Protein AF-A0A443RT97-F1 (afdb_monomer_lite)

Foldseek 3Di:
DPPVVDPPDDDPCPVVVVVVVCVVVVHDPDDDDDDDFDDPVVLVVVLLVPDVVLRDLVVLQDQDDDDDPVCCVVPPPDLQLDKDFDDDQDSVNPPDPPKAWGKWFAQWFQFIWGDNSHPPDDIDTDGFQWTAAHFWIFTWMWDWDWDAAAQPIDTAIAIETAFTQTHNNDGCSPPDRVVRLVVVVVRLVVGDDPPDPRGHRYYYTDMDRSVVCVVQQVQWDWGAHRDDPDRIDTDGHDDDD

Radius of gyration: 24.17 Å; chains: 1; bounding box: 83×38×57 Å

Secondary structure (DSSP, 8-state):
--GGG-TT---TTHHHHHHHHHHHTT---S--PPPPPPPHHHHHHHHHHT-GGG--HHHHTPPP----HHHHHHH-S-GGG-EE----S-TTSSSSTT-EEEEEEEEEET-EEEE-S-TTPPPEEE--S--EEEEEEEEEEEEEEEES-GGG-EEEEEEEEEEEEEETTEE-TTS-HHHHHHHHHHHHHHH--TTSSSPPEEEEPP-EESTTTHHHHHTEEEEE-SSSS-SEEEEE-----

Sequence (241 aa):
KAFAENPSLKEARQGELKKECLAYWQVPNKSRVIPQRPDCSTKFGELVSRKPAVSDKRFFATKPQELTQQKLRECIEFPYGFKLVVLSASADGKSTPNCYRGFFLGLGGYNIHYWSGVVGEKWRKIEMKVQLPPETLVFGEKVQEVRGEGKAQRHTEAFHIIDALFLGGIDVRLKKFDDRISMTNKLVKAVTKTSITDRTTVRVKKVYDLVEIHELFDDFEMKEMKSGIIRERLCHRVEDI

InterPro domains:
  IPR050851 mRNA Cap 2'-O-Ribose Methyltransferase [PTHR16121] (1-213)

Structure (mmCIF, N/CA/C/O backbone):
data_AF-A0A443RT97-F1
#
_entry.id   AF-A0A443RT97-F1
#
loop_
_atom_site.group_PDB
_atom_site.id
_atom_site.type_symbol
_atom_site.label_atom_id
_atom_site.label_alt_id
_atom_site.label_comp_id
_atom_site.label_asym_id
_atom_site.label_entity_id
_atom_site.label_seq_id
_atom_site.pdbx_PDB_ins_code
_atom_site.Cartn_x
_atom_site.Cartn_y
_atom_site.Cartn_z
_atom_site.occupancy
_atom_site.B_iso_or_equiv
_atom_site.auth_seq_id
_atom_site.auth_comp_id
_atom_site.auth_asym_id
_atom_site.auth_atom_id
_atom_site.pdbx_PDB_model_num
ATOM 1 N N . LYS A 1 1 ? -55.567 13.354 14.964 1.00 56.78 1 LYS A N 1
ATOM 2 C CA . LYS A 1 1 ? -54.151 13.442 14.537 1.00 56.78 1 LYS A CA 1
ATOM 3 C C . LYS A 1 1 ? -53.390 12.325 15.214 1.00 56.78 1 LYS A C 1
ATOM 5 O O . LYS A 1 1 ? -53.579 12.144 16.414 1.00 56.78 1 LYS A O 1
ATOM 10 N N . ALA A 1 2 ? -52.618 11.553 14.458 1.00 71.00 2 ALA A N 1
ATOM 11 C CA . ALA A 1 2 ? -51.784 10.506 15.040 1.00 71.00 2 ALA A CA 1
ATOM 12 C C . ALA A 1 2 ? -50.715 11.143 15.946 1.00 71.00 2 ALA A C 1
ATOM 14 O O . ALA A 1 2 ? -50.320 12.288 15.724 1.00 71.00 2 ALA A O 1
ATOM 15 N N . PHE A 1 3 ? -50.233 10.415 16.958 1.00 66.31 3 PHE A N 1
ATOM 16 C CA . PHE A 1 3 ? -49.199 10.902 17.886 1.00 66.31 3 PHE A CA 1
ATOM 17 C C . PHE A 1 3 ? -47.951 11.436 17.148 1.00 66.31 3 PHE A C 1
ATOM 19 O O . PHE A 1 3 ? -47.350 12.415 17.574 1.00 66.31 3 PHE A O 1
ATOM 26 N N . ALA A 1 4 ? -47.626 10.854 15.987 1.00 71.69 4 ALA A N 1
ATOM 27 C CA . ALA A 1 4 ? -46.510 11.250 15.124 1.00 71.69 4 ALA A CA 1
ATOM 28 C C . ALA A 1 4 ? -46.649 12.641 14.462 1.00 71.69 4 ALA A C 1
ATOM 30 O O . ALA A 1 4 ? -45.662 13.181 13.975 1.00 71.69 4 ALA A O 1
ATOM 31 N N . GLU A 1 5 ? -47.846 13.232 14.434 1.00 78.38 5 GLU A N 1
ATOM 32 C CA . GLU A 1 5 ? -48.127 14.489 13.718 1.00 78.38 5 GLU A CA 1
ATOM 33 C C . GLU A 1 5 ? -48.174 15.717 14.638 1.00 78.38 5 GLU A C 1
ATOM 35 O O . GLU A 1 5 ? -48.382 16.838 14.168 1.00 78.38 5 GLU A O 1
ATOM 40 N N . ASN A 1 6 ? -48.035 15.526 15.955 1.00 81.12 6 ASN A N 1
ATOM 41 C CA . ASN A 1 6 ? -48.105 16.614 16.923 1.00 81.12 6 ASN A CA 1
ATOM 42 C C . ASN A 1 6 ? -46.776 16.770 17.687 1.00 81.12 6 ASN A C 1
ATOM 44 O O . ASN A 1 6 ? -46.542 16.046 18.655 1.00 81.12 6 ASN A O 1
ATOM 48 N N . PRO A 1 7 ? -45.939 17.762 17.329 1.00 76.25 7 PRO A N 1
ATOM 49 C CA . PRO A 1 7 ? -44.635 17.983 17.958 1.00 76.25 7 PRO A CA 1
ATOM 50 C C . PRO A 1 7 ? -44.707 18.458 19.421 1.00 76.25 7 PRO A C 1
ATOM 52 O O . PRO A 1 7 ? -43.678 18.526 20.088 1.00 76.25 7 PRO A O 1
ATOM 55 N N . SER A 1 8 ? -45.899 18.788 19.936 1.00 80.81 8 SER A N 1
ATOM 56 C CA . SER A 1 8 ? -46.101 19.168 21.344 1.00 80.81 8 SER A CA 1
ATOM 57 C C . SER A 1 8 ? -46.351 17.981 22.283 1.00 80.81 8 SER A C 1
ATOM 59 O O . SER A 1 8 ? -46.257 18.138 23.501 1.00 80.81 8 SER A O 1
ATOM 61 N N . LEU A 1 9 ? -46.638 16.788 21.746 1.00 77.12 9 LEU A N 1
ATOM 62 C CA . LEU A 1 9 ? -46.832 15.580 22.547 1.00 77.12 9 LEU A CA 1
ATOM 63 C C . LEU A 1 9 ? -45.479 15.010 22.989 1.00 77.12 9 LEU A C 1
ATOM 65 O O . LEU A 1 9 ? -44.614 14.708 22.169 1.00 77.12 9 LEU A O 1
ATOM 69 N N . LYS A 1 10 ? -45.309 14.829 24.301 1.00 75.44 10 LYS A N 1
ATOM 70 C CA . LYS A 1 10 ? -44.152 14.153 24.901 1.00 75.44 10 LYS A CA 1
ATOM 71 C C . LYS A 1 10 ? -44.600 12.810 25.473 1.00 75.44 10 LYS A C 1
ATOM 73 O O . LYS A 1 10 ? -45.471 12.775 26.334 1.00 75.44 10 LYS A O 1
ATOM 78 N N . GLU A 1 11 ? -44.009 11.714 25.003 1.00 82.38 11 GLU A N 1
ATOM 79 C CA . GLU A 1 11 ? -44.239 10.373 25.560 1.00 82.38 11 GLU A CA 1
ATOM 80 C C . GLU A 1 11 ? -43.410 10.208 26.840 1.00 82.38 11 GLU A C 1
ATOM 82 O O . GLU A 1 11 ? -42.178 10.212 26.798 1.00 82.38 11 GLU A O 1
ATOM 87 N N . ALA A 1 12 ? -44.080 10.056 27.983 1.00 85.19 12 ALA A N 1
ATOM 88 C CA . ALA A 1 12 ? -43.426 9.947 29.286 1.00 85.19 12 ALA A CA 1
ATOM 89 C C . ALA A 1 12 ? -42.627 8.639 29.442 1.00 85.19 12 ALA A C 1
ATOM 91 O O . ALA A 1 12 ? -41.614 8.615 30.141 1.00 85.19 12 ALA A O 1
ATOM 92 N N . ARG A 1 13 ? -43.027 7.566 28.746 1.00 88.31 13 ARG A N 1
ATOM 93 C CA . ARG A 1 13 ? -42.401 6.233 28.833 1.00 88.31 13 ARG A CA 1
ATOM 94 C C . ARG A 1 13 ? -41.249 6.020 27.858 1.00 88.31 13 ARG A C 1
ATOM 96 O O . ARG A 1 13 ? -40.722 4.915 27.754 1.00 88.31 13 ARG A O 1
ATOM 103 N N . GLN A 1 14 ? -40.811 7.055 27.141 1.00 84.00 14 GLN A N 1
ATOM 104 C CA . GLN A 1 14 ? -39.751 6.933 26.134 1.00 84.00 14 GLN A CA 1
ATOM 105 C C . GLN A 1 14 ? -38.462 6.309 26.710 1.00 84.00 14 GLN A C 1
ATOM 107 O O . GLN A 1 14 ? -37.788 5.526 26.038 1.00 84.00 14 GLN A O 1
ATOM 112 N N . GLY A 1 15 ? -38.131 6.622 27.967 1.00 85.81 15 GLY A N 1
ATOM 113 C CA . GLY A 1 15 ? -36.979 6.047 28.665 1.00 85.81 15 GLY A CA 1
ATOM 114 C C . GLY A 1 15 ? -37.136 4.563 29.016 1.00 85.81 15 GLY A C 1
ATOM 115 O O . GLY A 1 15 ? -36.160 3.817 28.927 1.00 85.81 15 GLY A O 1
ATOM 116 N N . GLU A 1 16 ? -38.342 4.132 29.384 1.00 90.62 16 GLU A N 1
ATOM 117 C CA . GLU A 1 16 ? -38.669 2.733 29.695 1.00 90.62 16 GLU A CA 1
ATOM 118 C C . GLU A 1 16 ? -38.688 1.887 28.427 1.00 90.62 16 GLU A C 1
ATOM 120 O O . GLU A 1 16 ? -37.947 0.912 28.345 1.00 90.62 16 GLU A O 1
ATOM 125 N N . LEU A 1 17 ? -39.393 2.345 27.388 1.00 90.81 17 LEU A N 1
ATOM 126 C CA . LEU A 1 17 ? -39.415 1.694 26.075 1.00 90.81 17 LEU A CA 1
ATOM 127 C C . LEU A 1 17 ? -38.003 1.531 25.507 1.00 90.81 17 LEU A C 1
ATOM 129 O O . LEU A 1 17 ? -37.654 0.481 24.976 1.00 90.81 17 LEU A O 1
ATOM 133 N N . LYS A 1 18 ? -37.140 2.545 25.666 1.00 89.88 18 LYS A N 1
ATOM 134 C CA . LYS A 1 18 ? -35.726 2.431 25.287 1.00 89.88 18 LYS A CA 1
ATOM 135 C C . LYS A 1 18 ? -35.026 1.300 26.049 1.00 89.88 18 LYS A C 1
ATOM 137 O O . LYS A 1 18 ? -34.270 0.553 25.434 1.00 89.88 18 LYS A O 1
ATOM 142 N N . LYS A 1 19 ? -35.225 1.186 27.366 1.00 91.81 19 LYS A N 1
ATOM 143 C CA . LYS A 1 19 ? -34.605 0.129 28.184 1.00 91.81 19 LYS A CA 1
ATOM 144 C C . LYS A 1 19 ? -35.116 -1.257 27.791 1.00 91.81 19 LYS A C 1
ATOM 146 O O . LYS A 1 19 ? -34.292 -2.145 27.598 1.00 91.81 19 LYS A O 1
ATOM 151 N N . GLU A 1 20 ? -36.427 -1.419 27.637 1.00 93.62 20 GLU A N 1
ATOM 152 C CA . GLU A 1 20 ? -37.064 -2.686 27.261 1.00 93.62 20 GLU A CA 1
ATOM 153 C C . GLU A 1 20 ? -36.624 -3.150 25.873 1.00 93.62 20 GLU A C 1
ATOM 155 O O . GLU A 1 20 ? -36.174 -4.283 25.719 1.00 93.62 20 GLU A O 1
ATOM 160 N N . CYS A 1 21 ? -36.640 -2.255 24.881 1.00 93.69 21 CYS A N 1
ATOM 161 C CA . CYS A 1 21 ? -36.141 -2.560 23.543 1.00 93.69 21 CYS A CA 1
ATOM 162 C C . CYS A 1 21 ? -34.664 -2.974 23.580 1.00 93.69 21 CYS A C 1
ATOM 164 O O . CYS A 1 21 ? -34.296 -3.998 23.013 1.00 93.69 21 CYS A O 1
ATOM 166 N N . LEU A 1 22 ? -33.800 -2.211 24.258 1.00 92.94 22 LEU A N 1
ATOM 167 C CA . LEU A 1 22 ? -32.373 -2.540 24.339 1.00 92.94 22 LEU A CA 1
ATOM 168 C C . LEU A 1 22 ? -32.125 -3.883 25.041 1.00 92.94 22 LEU A C 1
ATOM 170 O O . LEU A 1 22 ? -31.265 -4.639 24.596 1.00 92.94 22 LEU A O 1
ATOM 174 N N . ALA A 1 23 ? -32.894 -4.201 26.085 1.00 94.81 23 ALA A N 1
ATOM 175 C CA . ALA A 1 23 ? -32.829 -5.493 26.763 1.00 94.81 23 ALA A CA 1
ATOM 176 C C . ALA A 1 23 ? -33.287 -6.643 25.852 1.00 94.81 23 ALA A C 1
ATOM 178 O O . ALA A 1 23 ? -32.587 -7.648 25.752 1.00 94.81 23 ALA A O 1
ATOM 179 N N . TYR A 1 24 ? -34.402 -6.467 25.136 1.00 95.75 24 TYR A N 1
ATOM 180 C CA . TYR A 1 24 ? -34.929 -7.446 24.183 1.00 95.75 24 TYR A CA 1
ATOM 181 C C . TYR A 1 24 ? -33.918 -7.775 23.075 1.00 95.75 24 TYR A C 1
ATOM 183 O O . TYR A 1 24 ? -33.666 -8.941 22.783 1.00 95.75 24 TYR A O 1
ATOM 191 N N . TRP A 1 25 ? -33.274 -6.751 22.505 1.00 94.19 25 TRP A N 1
ATOM 192 C CA . TRP A 1 25 ? -32.241 -6.906 21.472 1.00 94.19 25 TRP A CA 1
ATOM 193 C C . TRP A 1 25 ? -30.849 -7.250 22.027 1.00 94.19 25 TRP A C 1
ATOM 195 O O . TRP A 1 25 ? -29.901 -7.357 21.250 1.00 94.19 25 TRP A O 1
ATOM 205 N N . GLN A 1 26 ? -30.699 -7.394 23.349 1.00 93.19 26 GLN A N 1
ATOM 206 C CA . GLN A 1 26 ? -29.420 -7.645 24.031 1.00 93.19 26 GLN A CA 1
ATOM 207 C C . GLN A 1 26 ? -28.332 -6.601 23.709 1.00 93.19 26 GLN A C 1
ATOM 209 O O . GLN A 1 26 ? -27.134 -6.891 23.694 1.00 93.19 26 GLN A O 1
ATOM 214 N N . VAL A 1 27 ? -28.737 -5.354 23.463 1.00 90.12 27 VAL A N 1
ATOM 215 C CA . VAL A 1 27 ? -27.830 -4.240 23.177 1.00 90.12 27 VAL A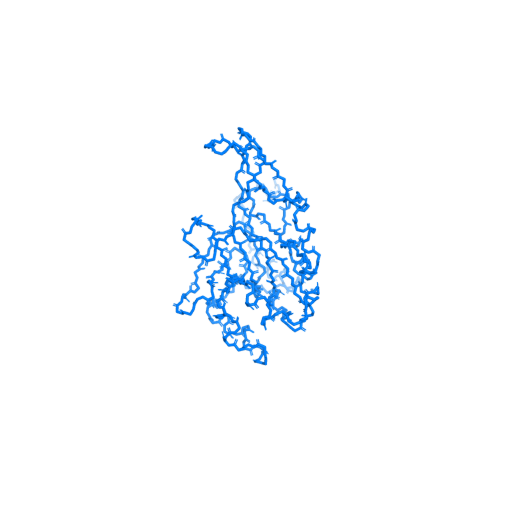 CA 1
ATOM 216 C C . VAL A 1 27 ? -27.543 -3.482 24.477 1.00 90.12 27 VAL A C 1
ATOM 218 O O . VAL A 1 27 ? -28.474 -2.996 25.121 1.00 90.12 27 VAL A O 1
ATOM 221 N N . PRO A 1 28 ? -26.271 -3.302 24.879 1.00 89.44 28 PRO A N 1
ATOM 222 C CA . PRO A 1 28 ? -25.942 -2.533 26.072 1.00 89.44 28 PRO A CA 1
ATOM 223 C C . PRO A 1 28 ? -26.483 -1.100 25.990 1.00 89.44 28 PRO A C 1
ATOM 225 O O . PRO A 1 28 ? -26.176 -0.363 25.052 1.00 89.44 28 PRO A O 1
ATOM 228 N N . ASN A 1 29 ? -27.223 -0.665 27.013 1.00 87.19 29 ASN A N 1
ATOM 229 C CA . ASN A 1 29 ? -27.684 0.722 27.146 1.00 87.19 29 ASN A CA 1
ATOM 230 C C . ASN A 1 29 ? -26.558 1.634 27.654 1.00 87.19 29 ASN A C 1
ATOM 232 O O . ASN A 1 29 ? -26.637 2.234 28.725 1.00 87.19 29 ASN A O 1
ATOM 236 N N . LYS A 1 30 ? -25.469 1.682 26.891 1.00 84.56 30 LYS A N 1
ATOM 237 C CA . LYS A 1 30 ? -24.321 2.553 27.117 1.00 84.56 30 LYS A CA 1
ATOM 238 C C . LYS A 1 30 ? -24.121 3.401 25.870 1.00 84.56 30 LYS A C 1
ATOM 240 O O . LYS A 1 30 ? -24.339 2.940 24.750 1.00 84.56 30 LYS A O 1
ATOM 245 N N . SER A 1 31 ? -23.696 4.644 26.059 1.00 79.88 31 SER A N 1
ATOM 246 C CA . SER A 1 31 ? -23.265 5.480 24.941 1.00 79.88 31 SER A CA 1
ATOM 247 C C . SER A 1 31 ? -22.132 4.780 24.192 1.00 79.88 31 SER A C 1
ATOM 249 O O . SER A 1 31 ? -21.253 4.178 24.811 1.00 79.88 31 SER A O 1
ATOM 251 N N . ARG A 1 32 ? -22.144 4.850 22.857 1.00 77.94 32 ARG A N 1
ATOM 252 C CA . ARG A 1 32 ? -21.032 4.339 22.050 1.00 77.94 32 ARG A CA 1
ATOM 253 C C . ARG A 1 32 ? -19.777 5.129 22.416 1.00 77.94 32 ARG A C 1
ATOM 255 O O . ARG A 1 32 ? -19.724 6.334 22.191 1.00 77.94 32 ARG A O 1
ATOM 262 N N . VAL A 1 33 ? -18.784 4.456 22.984 1.00 77.56 33 VAL A N 1
ATOM 263 C CA . VAL A 1 33 ? -17.476 5.049 23.271 1.00 77.56 33 VAL A CA 1
ATOM 264 C C . VAL A 1 33 ? -16.603 4.859 22.036 1.00 77.56 33 VAL A C 1
ATOM 266 O O . VAL A 1 33 ? -16.523 3.753 21.501 1.00 77.56 33 VAL A O 1
ATOM 269 N N . ILE A 1 34 ? -15.967 5.932 21.557 1.00 69.88 34 ILE A N 1
ATOM 270 C CA . ILE A 1 34 ? -14.971 5.821 20.487 1.00 69.88 34 ILE A CA 1
ATOM 271 C C . ILE A 1 34 ? -13.812 4.980 21.038 1.00 69.88 34 ILE A C 1
ATOM 273 O O . ILE A 1 34 ? -13.261 5.347 22.078 1.00 69.88 34 ILE A O 1
ATOM 277 N N . PRO A 1 35 ? -13.425 3.869 20.385 1.00 69.75 35 PRO A N 1
ATOM 278 C CA . PRO A 1 35 ? -12.296 3.074 20.843 1.00 69.75 35 PRO A CA 1
ATOM 279 C C . PRO A 1 35 ? -11.039 3.941 20.919 1.00 69.75 35 PRO A C 1
ATOM 281 O O . PRO A 1 35 ? -10.695 4.608 19.938 1.00 69.75 35 PRO A O 1
ATOM 284 N N . GLN A 1 36 ? -10.357 3.918 22.066 1.00 72.88 36 GLN A N 1
ATOM 285 C CA . GLN A 1 36 ? -9.036 4.524 22.194 1.00 72.88 36 GLN A CA 1
ATOM 286 C C . GLN A 1 36 ? -8.095 3.802 21.233 1.00 72.88 36 GLN A C 1
ATOM 288 O O . GLN A 1 36 ? -7.964 2.577 21.277 1.00 72.88 36 GLN A O 1
ATOM 293 N N . ARG A 1 37 ? -7.497 4.553 20.309 1.00 75.88 37 ARG A N 1
ATOM 294 C CA . ARG A 1 37 ? -6.572 3.995 19.322 1.00 75.88 37 ARG A CA 1
ATOM 295 C C . ARG A 1 37 ? -5.152 4.208 19.835 1.00 75.88 37 ARG A C 1
ATOM 297 O O . ARG A 1 37 ? -4.834 5.346 20.178 1.00 75.88 37 ARG A O 1
ATOM 304 N N . PRO A 1 38 ? -4.310 3.163 19.876 1.00 82.25 38 PRO A N 1
ATOM 305 C CA . PRO A 1 38 ? -2.904 3.338 20.211 1.00 82.25 38 PRO A CA 1
ATOM 306 C C . PRO A 1 38 ? -2.229 4.243 19.177 1.00 82.25 38 PRO A C 1
ATOM 308 O O . PRO A 1 38 ? -2.675 4.333 18.025 1.00 82.25 38 PRO A O 1
ATOM 311 N N . ASP A 1 39 ? -1.145 4.903 19.579 1.00 90.50 39 ASP A N 1
ATOM 312 C CA . ASP A 1 39 ? -0.324 5.645 18.634 1.00 90.50 39 ASP A CA 1
ATOM 313 C C . ASP A 1 39 ? 0.329 4.693 17.618 1.00 90.50 39 ASP A C 1
ATOM 315 O O . ASP A 1 39 ? 0.516 3.495 17.853 1.00 90.50 39 ASP A O 1
ATOM 319 N N . CYS A 1 40 ? 0.667 5.238 16.451 1.00 92.06 40 CYS A N 1
ATOM 320 C CA . CYS A 1 40 ? 1.187 4.461 15.332 1.00 92.06 40 CYS A CA 1
ATOM 321 C C . CYS A 1 40 ? 2.488 3.717 15.672 1.00 92.06 40 CYS A C 1
ATOM 323 O O . CYS A 1 40 ? 2.677 2.586 15.224 1.00 92.06 40 CYS A O 1
ATOM 325 N N . SER A 1 41 ? 3.374 4.329 16.461 1.00 92.25 41 SER A N 1
ATOM 326 C CA . SER A 1 41 ? 4.675 3.748 16.801 1.00 92.25 41 SER A CA 1
ATOM 327 C C . SER A 1 41 ? 4.513 2.578 17.763 1.00 92.25 41 SER A C 1
ATOM 329 O O . SER A 1 41 ? 5.078 1.510 17.520 1.00 92.25 41 SER A O 1
ATOM 331 N N . THR A 1 42 ? 3.686 2.744 18.798 1.00 93.19 42 THR A N 1
ATOM 332 C CA . THR A 1 42 ? 3.322 1.660 19.718 1.00 93.19 42 THR A CA 1
ATOM 333 C C . THR A 1 42 ? 2.660 0.523 18.960 1.00 93.19 42 THR A C 1
ATOM 335 O O . THR A 1 42 ? 3.087 -0.625 19.083 1.00 93.19 42 THR A O 1
ATOM 338 N N . LYS A 1 43 ? 1.691 0.825 18.084 1.00 94.88 43 LYS A N 1
ATOM 339 C CA . LYS A 1 43 ? 0.994 -0.222 17.335 1.00 94.88 43 LYS A CA 1
ATOM 340 C C . LYS A 1 43 ? 1.912 -0.979 16.380 1.00 94.88 43 LYS A C 1
ATOM 342 O O . LYS A 1 43 ? 1.814 -2.199 16.268 1.00 94.88 43 LYS A O 1
ATOM 347 N N . PHE A 1 44 ? 2.816 -0.278 15.701 1.00 93.00 44 PHE A N 1
ATOM 348 C CA . PHE A 1 44 ? 3.838 -0.910 14.873 1.00 93.00 44 PHE A CA 1
ATOM 349 C C . PHE A 1 44 ? 4.736 -1.836 15.707 1.00 93.00 44 PHE A C 1
ATOM 351 O O . PHE A 1 44 ? 4.948 -2.985 15.321 1.00 93.00 44 PHE A O 1
ATOM 358 N N . GLY A 1 45 ? 5.201 -1.370 16.872 1.00 91.12 45 GLY A N 1
ATOM 359 C CA . GLY A 1 45 ? 5.994 -2.168 17.807 1.00 91.12 45 GLY A CA 1
ATOM 360 C C . GLY A 1 45 ? 5.280 -3.444 18.257 1.00 91.12 45 GLY A C 1
ATOM 361 O O . GLY A 1 45 ? 5.876 -4.521 18.204 1.00 91.12 45 GLY A O 1
ATOM 362 N N . GLU A 1 46 ? 3.996 -3.351 18.614 1.00 92.88 46 GLU A N 1
ATOM 363 C CA . GLU A 1 46 ? 3.157 -4.508 18.958 1.00 92.88 46 GLU A CA 1
ATOM 364 C C . GLU A 1 46 ? 3.096 -5.534 17.820 1.00 92.88 46 GLU A C 1
ATOM 366 O O . GLU A 1 46 ? 3.341 -6.718 18.045 1.00 92.88 46 GLU A O 1
ATOM 371 N N . LEU A 1 47 ? 2.777 -5.091 16.596 1.00 92.44 47 LEU A N 1
ATOM 372 C CA . LEU A 1 47 ? 2.628 -5.980 15.439 1.00 92.44 47 LEU A CA 1
ATOM 373 C C . LEU A 1 47 ? 3.938 -6.702 15.129 1.00 92.44 47 LEU A C 1
ATOM 375 O O . LEU A 1 47 ? 3.973 -7.931 15.043 1.00 92.44 47 LEU A O 1
ATOM 379 N N . VAL A 1 48 ? 5.027 -5.944 15.006 1.00 89.12 48 VAL A N 1
ATOM 380 C CA . VAL A 1 48 ? 6.343 -6.477 14.643 1.00 89.12 48 VAL A CA 1
ATOM 381 C C . VAL A 1 48 ? 6.822 -7.504 15.674 1.00 89.12 48 VAL A C 1
ATOM 383 O O . VAL A 1 48 ? 7.339 -8.549 15.272 1.00 89.12 48 VAL A O 1
ATOM 386 N N . SER A 1 49 ? 6.537 -7.278 16.962 1.00 88.31 49 SER A N 1
ATOM 387 C CA . SER A 1 49 ? 6.930 -8.157 18.074 1.00 88.31 49 SER A CA 1
ATOM 388 C C . SER A 1 49 ? 6.158 -9.480 18.157 1.00 88.31 49 SER A C 1
ATOM 390 O O . SER A 1 49 ? 6.612 -10.389 18.845 1.00 88.31 49 SER A O 1
ATOM 392 N N . ARG A 1 50 ? 5.029 -9.651 17.444 1.00 87.38 50 ARG A N 1
ATOM 393 C CA . ARG A 1 50 ? 4.234 -10.901 17.489 1.00 87.38 50 ARG A CA 1
ATOM 394 C C . ARG A 1 50 ? 5.017 -12.142 17.041 1.00 87.38 50 ARG A C 1
ATOM 396 O O . ARG A 1 50 ? 4.713 -13.242 17.490 1.00 87.38 50 ARG A O 1
ATOM 403 N N . LYS A 1 51 ? 5.999 -11.979 16.144 1.00 82.81 51 LYS A N 1
ATOM 404 C CA . LYS A 1 51 ? 6.870 -13.067 15.656 1.00 82.81 51 LYS A CA 1
ATOM 405 C C . LYS A 1 51 ? 8.323 -12.586 15.521 1.00 82.81 51 LYS A C 1
ATOM 407 O O . LYS A 1 51 ? 8.726 -12.205 14.419 1.00 82.81 51 LYS A O 1
ATOM 412 N N . PRO A 1 52 ? 9.107 -12.644 16.617 1.00 67.81 52 PRO A N 1
ATOM 413 C CA . PRO A 1 52 ? 10.477 -12.132 16.696 1.00 67.81 52 PRO A CA 1
ATOM 414 C C . PRO A 1 52 ? 11.427 -12.692 15.631 1.00 67.81 52 PRO A C 1
ATOM 416 O O . PRO A 1 52 ? 12.271 -11.972 15.105 1.00 67.81 52 PRO A O 1
ATOM 419 N N . ALA A 1 53 ? 11.246 -13.969 15.275 1.00 61.91 53 ALA A N 1
ATOM 420 C CA . ALA A 1 53 ? 12.086 -14.694 14.320 1.00 61.91 53 ALA A CA 1
ATOM 421 C C . ALA A 1 53 ? 12.088 -14.098 12.896 1.00 61.91 53 ALA A C 1
ATOM 423 O O . ALA A 1 53 ? 12.976 -14.401 12.110 1.00 61.91 53 ALA A O 1
ATOM 424 N N . VAL A 1 54 ? 11.107 -13.250 12.565 1.00 63.81 54 VAL A N 1
ATOM 425 C CA . VAL A 1 54 ? 10.963 -12.587 11.252 1.00 63.81 54 VAL A CA 1
ATOM 426 C C . VAL A 1 54 ? 11.219 -11.080 11.353 1.00 63.81 54 VAL A C 1
ATOM 428 O O . VAL A 1 54 ? 11.234 -10.366 10.356 1.00 63.81 54 VAL A O 1
ATOM 431 N N . SER A 1 55 ? 11.380 -10.558 12.567 1.00 60.44 55 SER A N 1
ATOM 432 C CA . SER A 1 55 ? 11.376 -9.127 12.858 1.00 60.44 55 SER A CA 1
ATOM 433 C C . SER A 1 55 ? 12.731 -8.617 13.318 1.00 60.44 55 SER A C 1
ATOM 435 O O . SER A 1 55 ? 12.827 -7.870 14.295 1.00 60.44 55 SER A O 1
ATOM 437 N N . ASP A 1 56 ? 13.787 -8.994 12.609 1.00 65.56 56 ASP A N 1
ATOM 438 C CA . ASP A 1 56 ? 15.013 -8.223 12.718 1.00 65.56 56 ASP A CA 1
ATOM 439 C C . ASP A 1 56 ? 14.716 -6.796 12.230 1.00 65.56 56 ASP A C 1
ATOM 441 O O . ASP A 1 56 ? 14.230 -6.600 11.116 1.00 65.56 56 ASP A O 1
ATOM 445 N N . LYS A 1 57 ? 14.982 -5.778 13.057 1.00 62.72 57 LYS A N 1
ATOM 446 C CA . LYS A 1 57 ? 14.777 -4.369 12.677 1.00 62.72 57 LYS A CA 1
ATOM 447 C C . LYS A 1 57 ? 15.548 -4.003 11.401 1.00 62.72 57 LYS A C 1
ATOM 449 O O . LYS A 1 57 ? 15.121 -3.100 10.684 1.00 62.72 57 LYS A O 1
ATOM 454 N N . ARG A 1 58 ? 16.626 -4.733 11.081 1.00 65.31 58 ARG A N 1
ATOM 455 C CA . ARG A 1 58 ? 17.371 -4.608 9.817 1.00 65.31 58 ARG A CA 1
ATOM 456 C C . ARG A 1 58 ? 16.502 -4.879 8.585 1.00 65.31 58 ARG A C 1
ATOM 458 O O . ARG A 1 58 ? 16.699 -4.222 7.567 1.00 65.31 58 ARG A O 1
ATOM 465 N N . PHE A 1 59 ? 15.496 -5.750 8.694 1.00 74.19 59 PHE A N 1
ATOM 466 C CA . PHE A 1 59 ? 14.556 -6.048 7.609 1.00 74.19 59 PHE A CA 1
ATOM 467 C C . PHE A 1 59 ? 13.866 -4.780 7.090 1.00 74.19 59 PHE A C 1
ATOM 469 O O . PHE A 1 59 ? 13.802 -4.543 5.889 1.00 74.19 59 PHE A O 1
ATOM 476 N N . PHE A 1 60 ? 13.419 -3.912 7.999 1.00 79.50 60 PHE A N 1
ATOM 477 C CA . PHE A 1 60 ? 12.705 -2.681 7.650 1.00 79.50 60 PHE A CA 1
ATOM 478 C C . PHE A 1 60 ? 13.627 -1.534 7.224 1.00 79.50 60 PHE A C 1
ATOM 480 O O . PHE A 1 60 ? 13.182 -0.612 6.549 1.00 79.50 60 PHE A O 1
ATOM 487 N N . ALA A 1 61 ? 14.896 -1.588 7.631 1.00 71.81 61 ALA A N 1
ATOM 488 C CA . ALA A 1 61 ? 15.895 -0.551 7.387 1.00 71.81 61 ALA A CA 1
ATOM 489 C C . ALA A 1 61 ? 16.783 -0.836 6.163 1.00 71.81 61 ALA A C 1
ATOM 491 O O . ALA A 1 61 ? 17.788 -0.150 5.954 1.00 71.81 61 ALA A O 1
ATOM 492 N N . THR A 1 62 ? 16.446 -1.856 5.367 1.00 76.31 62 THR A N 1
ATOM 493 C CA . THR A 1 62 ? 17.226 -2.217 4.181 1.00 76.31 62 THR A CA 1
ATOM 494 C C . THR A 1 62 ? 17.074 -1.126 3.129 1.00 76.31 62 THR A C 1
ATOM 496 O O . THR A 1 62 ? 15.974 -0.829 2.661 1.00 76.31 62 THR A O 1
ATOM 499 N N . LYS A 1 63 ? 18.196 -0.499 2.766 1.00 75.69 63 LYS A N 1
ATOM 500 C CA . LYS A 1 63 ? 18.205 0.532 1.732 1.00 75.69 63 LYS A CA 1
ATOM 501 C C . LYS A 1 63 ? 18.131 -0.127 0.353 1.00 75.69 63 LYS A C 1
ATOM 503 O O . LYS A 1 63 ? 18.825 -1.119 0.133 1.00 75.69 63 LYS A O 1
ATOM 508 N N . PRO A 1 64 ? 17.347 0.436 -0.582 1.00 80.44 64 PRO A N 1
ATOM 509 C CA . PRO A 1 64 ? 17.395 0.022 -1.974 1.00 80.44 64 PRO A CA 1
ATOM 510 C C . PRO A 1 64 ? 18.830 0.114 -2.486 1.00 80.44 64 PRO A C 1
ATOM 512 O O . PRO A 1 64 ? 19.507 1.122 -2.271 1.00 80.44 64 PRO A O 1
ATOM 515 N N . GLN A 1 65 ? 19.278 -0.931 -3.164 1.00 83.00 65 GLN A N 1
ATOM 516 C CA . GLN A 1 65 ? 20.597 -0.986 -3.763 1.00 83.00 65 GLN A CA 1
ATOM 517 C C . GLN A 1 65 ? 20.437 -0.936 -5.276 1.00 83.00 65 GLN A C 1
ATOM 519 O O . GLN A 1 65 ? 19.658 -1.696 -5.847 1.00 83.00 65 GLN A O 1
ATOM 524 N N . GLU A 1 66 ? 21.173 -0.038 -5.925 1.00 85.56 66 GLU A N 1
ATOM 525 C CA . GLU A 1 66 ? 21.247 -0.035 -7.382 1.00 85.56 66 GLU A CA 1
ATOM 526 C C . GLU A 1 66 ? 21.837 -1.358 -7.866 1.00 85.56 66 GLU A C 1
ATOM 528 O O . GLU A 1 66 ? 22.899 -1.781 -7.386 1.00 85.56 66 GLU A O 1
ATOM 533 N N . LEU A 1 67 ? 21.131 -1.990 -8.800 1.00 84.56 67 LEU A N 1
ATOM 534 C CA . LEU A 1 67 ? 21.495 -3.272 -9.374 1.00 84.56 67 LEU A CA 1
ATOM 535 C C . LEU A 1 67 ? 22.496 -3.051 -10.511 1.00 84.56 67 LEU A C 1
ATOM 537 O O . LEU A 1 67 ? 22.124 -2.722 -11.632 1.00 84.56 67 LEU A O 1
ATOM 541 N N . THR A 1 68 ? 23.780 -3.208 -10.204 1.00 88.75 68 THR A N 1
ATOM 542 C CA . THR A 1 68 ? 24.861 -3.168 -11.196 1.00 88.75 68 THR A CA 1
ATOM 543 C C . THR A 1 68 ? 25.127 -4.568 -11.741 1.00 88.75 68 THR A C 1
ATOM 545 O O . THR A 1 68 ? 24.767 -5.558 -11.108 1.00 88.75 68 THR A O 1
ATOM 548 N N . GLN A 1 69 ? 25.819 -4.680 -12.879 1.00 87.56 69 GLN A N 1
ATOM 549 C CA . GLN A 1 69 ? 26.190 -5.987 -13.438 1.00 87.56 69 GLN A CA 1
ATOM 550 C C . GLN A 1 69 ? 26.967 -6.856 -12.433 1.00 87.56 69 GLN A C 1
ATOM 552 O O . GLN A 1 69 ? 26.738 -8.060 -12.354 1.00 87.56 69 GLN A O 1
ATOM 557 N N . GLN A 1 70 ? 27.859 -6.246 -11.648 1.00 88.75 70 GLN A N 1
ATOM 558 C CA . GLN A 1 70 ? 28.601 -6.934 -10.594 1.00 88.75 70 GLN A CA 1
ATOM 559 C C . GLN A 1 70 ? 27.662 -7.467 -9.503 1.00 88.75 70 GLN A C 1
ATOM 561 O O . GLN A 1 70 ? 27.667 -8.660 -9.220 1.00 88.75 70 GLN A O 1
ATOM 566 N N . LYS A 1 71 ? 26.797 -6.61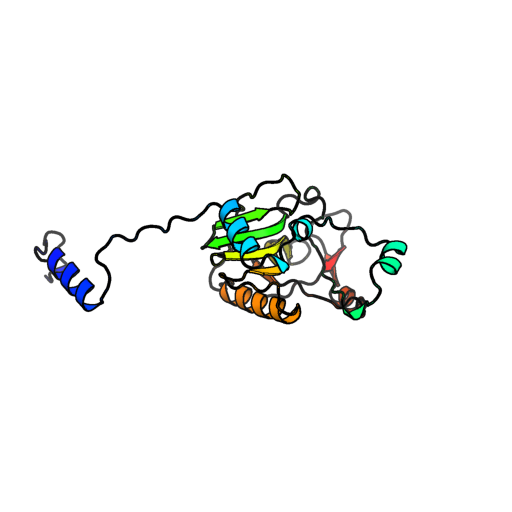0 -8.950 1.00 85.62 71 LYS A N 1
ATOM 567 C CA . LYS A 1 71 ? 25.852 -7.005 -7.895 1.00 85.62 71 LYS A CA 1
ATOM 568 C C . LYS A 1 71 ? 24.828 -8.020 -8.377 1.00 85.62 71 LYS A C 1
ATOM 570 O O . LYS A 1 71 ? 24.400 -8.858 -7.603 1.00 85.62 71 LYS A O 1
ATOM 575 N N . LEU A 1 72 ? 24.442 -7.968 -9.649 1.00 83.25 72 LEU A N 1
ATOM 576 C CA . LEU A 1 72 ? 23.570 -8.975 -10.244 1.00 83.25 72 LEU A CA 1
ATOM 577 C C . LEU A 1 72 ? 24.211 -10.365 -10.139 1.00 83.25 72 LEU A C 1
ATOM 579 O O . LEU A 1 72 ? 23.559 -11.301 -9.694 1.00 83.25 72 LEU A O 1
ATOM 583 N N . ARG A 1 73 ? 25.502 -10.480 -10.482 1.00 84.12 73 ARG A N 1
ATOM 584 C CA . ARG A 1 73 ? 26.257 -11.740 -10.383 1.00 84.12 73 ARG A CA 1
ATOM 585 C C . ARG A 1 73 ? 26.472 -12.185 -8.936 1.00 84.12 73 ARG A C 1
ATOM 587 O O . ARG A 1 73 ? 26.459 -13.377 -8.670 1.00 84.12 73 ARG A O 1
ATOM 594 N N . GLU A 1 74 ? 26.684 -11.241 -8.022 1.00 85.00 74 GLU A N 1
ATOM 595 C CA . GLU A 1 74 ? 26.947 -11.529 -6.605 1.00 85.00 74 GLU A CA 1
ATOM 596 C C . GLU A 1 74 ? 25.675 -11.857 -5.807 1.00 85.00 74 GLU A C 1
ATOM 598 O O . GLU A 1 74 ? 25.714 -12.684 -4.901 1.00 85.00 74 GLU A O 1
ATOM 603 N N . CYS A 1 75 ? 24.551 -11.198 -6.103 1.00 80.75 75 CYS A N 1
ATOM 604 C CA . CYS A 1 75 ? 23.332 -11.272 -5.294 1.00 80.75 75 CYS A CA 1
ATOM 605 C C . CYS A 1 75 ? 22.271 -12.228 -5.852 1.00 80.75 75 CYS A C 1
ATOM 607 O O . CYS A 1 75 ? 21.360 -12.600 -5.113 1.00 80.75 75 CYS A O 1
ATOM 609 N N . ILE A 1 76 ? 22.342 -12.598 -7.134 1.00 82.44 76 ILE A N 1
ATOM 610 C CA . ILE A 1 76 ? 21.316 -13.408 -7.802 1.00 82.44 76 ILE A CA 1
ATOM 611 C C . ILE A 1 76 ? 21.905 -14.757 -8.217 1.00 82.44 76 ILE A C 1
ATOM 613 O O . ILE A 1 76 ? 22.178 -15.009 -9.385 1.00 82.44 76 ILE A O 1
ATOM 617 N N . GLU A 1 77 ? 22.082 -15.639 -7.233 1.00 80.19 77 GLU A N 1
ATOM 618 C CA . GLU A 1 77 ? 22.491 -17.031 -7.469 1.00 80.19 77 GLU A CA 1
ATOM 619 C C . GLU A 1 77 ? 21.336 -17.866 -8.058 1.00 80.19 77 GLU A C 1
ATOM 621 O O . GLU A 1 77 ? 21.532 -18.666 -8.969 1.00 80.19 77 GLU A O 1
ATOM 626 N N . PHE A 1 78 ? 20.102 -17.618 -7.595 1.00 83.88 78 PHE A N 1
ATOM 627 C CA . PHE A 1 78 ? 18.890 -18.325 -8.023 1.00 83.88 78 PHE A CA 1
ATOM 628 C C . PHE A 1 78 ? 17.843 -17.343 -8.578 1.00 83.88 78 PHE A C 1
ATOM 630 O O . PHE A 1 78 ? 16.972 -16.886 -7.830 1.00 83.88 78 PHE A O 1
ATOM 637 N N . PRO A 1 79 ? 17.881 -17.008 -9.882 1.00 84.06 79 PRO A N 1
ATOM 638 C CA . PRO A 1 79 ? 17.043 -15.953 -10.461 1.00 84.06 79 PRO A CA 1
ATOM 639 C C . PRO A 1 79 ? 15.537 -16.240 -10.372 1.00 84.06 79 PRO A C 1
ATOM 641 O O . PRO A 1 79 ? 14.750 -15.309 -10.232 1.00 84.06 79 PRO A O 1
ATOM 644 N N . TYR A 1 80 ? 15.129 -17.513 -10.348 1.00 85.75 80 TYR A N 1
ATOM 645 C CA . TYR A 1 80 ? 13.725 -17.934 -10.221 1.00 85.75 80 TYR A CA 1
ATOM 646 C C . TYR A 1 80 ? 13.048 -17.489 -8.912 1.00 85.75 80 TYR A C 1
ATOM 648 O O . TYR A 1 80 ? 11.822 -17.424 -8.834 1.00 85.75 80 TYR A O 1
ATOM 656 N N . GLY A 1 81 ? 13.830 -17.183 -7.870 1.00 85.00 81 GLY A N 1
ATOM 657 C CA . GLY A 1 81 ? 13.307 -16.684 -6.596 1.00 85.00 81 GLY A CA 1
ATOM 658 C C . GLY A 1 81 ? 13.012 -15.182 -6.587 1.00 85.00 81 GLY A C 1
ATOM 659 O O . GLY A 1 81 ? 12.398 -14.692 -5.639 1.00 85.00 81 GLY A O 1
ATOM 660 N N . PHE A 1 82 ? 13.447 -14.446 -7.613 1.00 88.44 82 PHE A N 1
ATOM 661 C CA . PHE A 1 82 ? 13.352 -12.992 -7.653 1.00 88.44 82 PHE A CA 1
ATOM 662 C C . PHE A 1 82 ? 12.150 -12.525 -8.462 1.00 88.44 82 PHE A C 1
ATOM 664 O O . PHE A 1 82 ? 11.830 -13.046 -9.531 1.00 88.44 82 PHE A O 1
ATOM 671 N N . LYS A 1 83 ? 11.511 -11.487 -7.932 1.00 91.00 83 LYS A N 1
ATOM 672 C CA . LYS A 1 83 ? 10.340 -10.843 -8.508 1.00 91.00 83 LYS A CA 1
ATOM 673 C C . LYS A 1 83 ? 10.648 -9.378 -8.800 1.00 91.00 83 LYS A C 1
ATOM 675 O O . LYS A 1 83 ? 11.415 -8.740 -8.078 1.00 91.00 83 LYS A O 1
ATOM 680 N N . LEU A 1 84 ? 10.025 -8.847 -9.840 1.00 91.56 84 LEU A N 1
ATOM 681 C CA . LEU A 1 84 ? 10.164 -7.475 -10.307 1.00 91.56 84 LEU A CA 1
ATOM 682 C C . LEU A 1 84 ? 8.829 -6.745 -10.209 1.00 91.56 84 LEU A C 1
ATOM 684 O O . LEU A 1 84 ? 7.765 -7.326 -10.409 1.00 91.56 84 LEU A O 1
ATOM 688 N N . VAL A 1 85 ? 8.899 -5.445 -9.936 1.00 92.94 85 VAL A N 1
ATOM 689 C CA . VAL A 1 85 ? 7.754 -4.532 -9.973 1.00 92.94 85 VAL A CA 1
ATOM 690 C C . VAL A 1 85 ? 8.196 -3.197 -10.563 1.00 92.94 85 VAL A C 1
ATOM 692 O O . VAL A 1 85 ? 9.281 -2.701 -10.253 1.00 92.94 85 VAL A O 1
ATOM 695 N N . VAL A 1 86 ? 7.346 -2.582 -11.385 1.00 91.81 86 VAL A N 1
ATOM 696 C CA . VAL A 1 86 ? 7.572 -1.209 -11.857 1.00 91.81 86 VAL A CA 1
ATOM 697 C C . VAL A 1 86 ? 7.243 -0.249 -10.722 1.00 91.81 86 VAL A C 1
ATOM 699 O O . VAL A 1 86 ? 6.121 -0.255 -10.212 1.00 91.81 86 VAL A O 1
ATOM 702 N N . LEU A 1 87 ? 8.194 0.596 -10.337 1.00 89.81 87 LEU A N 1
ATOM 703 C CA . LEU A 1 87 ? 7.994 1.622 -9.313 1.00 89.81 87 LEU A CA 1
ATOM 704 C C . LEU A 1 87 ? 7.733 2.973 -9.972 1.00 89.81 87 LEU A C 1
ATOM 706 O O . LEU A 1 87 ? 8.380 3.321 -10.956 1.00 89.81 87 LEU A O 1
ATOM 710 N N . SER A 1 88 ? 6.794 3.736 -9.419 1.00 84.88 88 SER A N 1
ATOM 711 C CA . SER A 1 88 ? 6.462 5.075 -9.914 1.00 84.88 88 SER A CA 1
ATOM 712 C C . SER A 1 88 ? 6.987 6.160 -8.976 1.00 84.88 88 SER A C 1
ATOM 714 O O . SER A 1 88 ? 7.397 7.226 -9.430 1.00 84.88 88 SER A O 1
ATOM 716 N N . ALA A 1 89 ? 7.012 5.893 -7.668 1.00 78.81 89 ALA A N 1
ATOM 717 C CA . ALA A 1 89 ? 7.636 6.777 -6.694 1.00 78.81 89 ALA A CA 1
ATOM 718 C C . ALA A 1 89 ? 9.157 6.551 -6.646 1.00 78.81 89 ALA A C 1
ATOM 720 O O . ALA A 1 89 ? 9.642 5.418 -6.523 1.00 78.81 89 ALA A O 1
ATOM 721 N N . SER A 1 90 ? 9.912 7.648 -6.709 1.00 69.25 90 SER A N 1
ATOM 722 C CA . SER A 1 90 ? 11.369 7.611 -6.645 1.00 69.25 90 SER A CA 1
ATOM 723 C C . SER A 1 90 ? 11.883 7.047 -5.319 1.00 69.25 90 SER A C 1
ATOM 725 O O . SER A 1 90 ? 11.230 7.110 -4.274 1.00 69.25 90 SER A O 1
ATOM 727 N N . ALA A 1 91 ? 13.108 6.520 -5.347 1.00 62.47 91 ALA A N 1
ATOM 728 C CA . ALA A 1 91 ? 13.754 6.019 -4.141 1.00 62.47 91 ALA A CA 1
ATOM 729 C C . ALA A 1 91 ? 14.187 7.121 -3.167 1.00 62.47 91 ALA A C 1
ATOM 731 O O . ALA A 1 91 ? 14.283 6.862 -1.970 1.00 62.47 91 ALA A O 1
ATOM 732 N N . ASP A 1 92 ? 14.447 8.328 -3.671 1.00 62.84 92 ASP A N 1
ATOM 733 C CA . ASP A 1 92 ? 14.924 9.460 -2.877 1.00 62.84 92 ASP A CA 1
ATOM 734 C C . ASP A 1 92 ? 13.796 10.243 -2.185 1.00 62.84 92 ASP A C 1
ATOM 736 O O . ASP A 1 92 ? 14.084 11.094 -1.344 1.00 62.84 92 ASP A O 1
ATOM 740 N N . GLY A 1 93 ? 12.527 9.982 -2.539 1.00 55.34 93 GLY A N 1
ATOM 741 C CA . GLY A 1 93 ? 11.347 10.680 -2.019 1.00 55.34 93 GLY A CA 1
ATOM 742 C C . GLY A 1 93 ? 11.311 12.189 -2.298 1.00 55.34 93 GLY A C 1
ATOM 743 O O . GLY A 1 93 ? 10.426 12.875 -1.790 1.00 55.34 93 GLY A O 1
ATOM 744 N N . LYS A 1 94 ? 12.267 12.718 -3.072 1.00 58.53 94 LYS A N 1
ATOM 745 C CA . LYS A 1 94 ? 12.456 14.154 -3.336 1.00 58.53 94 LYS A CA 1
ATOM 746 C C . LYS A 1 94 ? 12.058 14.539 -4.754 1.00 58.53 94 LYS A C 1
ATOM 748 O O . LYS A 1 94 ? 11.639 15.669 -4.976 1.00 58.53 94 LYS A O 1
ATOM 753 N N . SER A 1 95 ? 12.173 13.614 -5.703 1.00 56.19 95 SER A N 1
ATOM 754 C CA . SER A 1 95 ? 11.954 13.897 -7.128 1.00 56.19 95 SER A CA 1
ATOM 755 C C . SER A 1 95 ? 10.480 13.938 -7.550 1.00 56.19 95 SER A C 1
ATOM 757 O O . SER A 1 95 ? 10.171 14.486 -8.604 1.00 56.19 95 SER A O 1
ATOM 759 N N . THR A 1 96 ? 9.554 13.447 -6.721 1.00 64.38 96 THR A N 1
ATOM 760 C CA . THR A 1 96 ? 8.106 13.503 -6.995 1.00 64.38 96 THR A CA 1
ATOM 761 C C . THR A 1 96 ? 7.324 13.971 -5.765 1.00 64.38 96 THR A C 1
ATOM 763 O O . THR A 1 96 ? 7.084 13.167 -4.859 1.00 64.38 96 THR A O 1
ATOM 766 N N . PRO A 1 97 ? 6.909 15.253 -5.711 1.00 69.12 97 PRO A N 1
ATOM 767 C CA . PRO A 1 97 ? 6.065 15.772 -4.639 1.00 69.12 97 PRO A CA 1
ATOM 768 C C . PRO A 1 97 ? 4.780 14.950 -4.494 1.00 69.12 97 PRO A C 1
ATOM 770 O O . PRO A 1 97 ? 4.176 14.559 -5.490 1.00 69.12 97 PRO A O 1
ATOM 773 N N . ASN A 1 98 ? 4.347 14.706 -3.255 1.00 75.81 98 ASN A N 1
ATOM 774 C CA . ASN A 1 98 ? 3.148 13.923 -2.913 1.00 75.81 98 ASN A CA 1
ATOM 775 C C . ASN A 1 98 ? 3.156 12.444 -3.343 1.00 75.81 98 ASN A C 1
ATOM 777 O O . ASN A 1 98 ? 2.144 11.761 -3.160 1.00 75.81 98 ASN A O 1
ATOM 781 N N . CYS A 1 99 ? 4.285 11.933 -3.839 1.00 84.56 99 CYS A N 1
ATOM 782 C CA . CYS A 1 99 ? 4.507 10.505 -4.005 1.00 84.56 99 CYS A CA 1
ATOM 783 C C . CYS A 1 99 ? 5.293 9.959 -2.811 1.00 84.56 99 CYS A C 1
ATOM 785 O O . CYS A 1 99 ? 6.247 10.573 -2.333 1.00 84.56 99 CYS A O 1
ATOM 787 N N . TYR A 1 100 ? 4.896 8.793 -2.320 1.00 89.25 100 TYR A N 1
ATOM 788 C CA . TYR A 1 100 ? 5.498 8.172 -1.144 1.00 89.25 100 TYR A CA 1
ATOM 789 C C . TYR A 1 100 ? 5.766 6.712 -1.440 1.00 89.25 100 TYR A C 1
ATOM 791 O O . TYR A 1 100 ? 4.884 6.062 -1.981 1.00 89.25 100 TYR A O 1
ATOM 799 N N . ARG A 1 101 ? 6.923 6.183 -1.039 1.00 91.62 101 ARG A N 1
ATOM 800 C CA . ARG A 1 101 ? 7.239 4.753 -1.128 1.00 91.62 101 ARG A CA 1
ATOM 801 C C . ARG A 1 101 ? 7.804 4.276 0.196 1.00 91.62 101 ARG A C 1
ATOM 803 O O . ARG A 1 101 ? 8.805 4.810 0.662 1.00 91.62 101 ARG A O 1
ATOM 810 N N . GLY A 1 102 ? 7.160 3.293 0.805 1.00 92.19 102 GLY A N 1
ATOM 811 C CA . GLY A 1 102 ? 7.524 2.853 2.144 1.00 92.19 102 GLY A CA 1
ATOM 812 C C . GLY A 1 102 ? 6.439 2.014 2.794 1.00 92.19 102 GLY A C 1
ATOM 813 O O . GLY A 1 102 ? 5.625 1.382 2.122 1.00 92.19 102 GLY A O 1
ATOM 814 N N . PHE A 1 103 ? 6.430 2.029 4.120 1.00 94.62 103 PHE A N 1
ATOM 815 C CA . PHE A 1 103 ? 5.474 1.314 4.946 1.00 94.62 103 PHE A CA 1
ATOM 816 C C . PHE A 1 103 ? 4.253 2.174 5.251 1.00 94.62 103 PHE A C 1
ATOM 818 O O . PHE A 1 103 ? 4.374 3.336 5.640 1.00 94.62 103 PHE A O 1
ATOM 825 N N . PHE A 1 104 ? 3.076 1.571 5.128 1.00 97.19 104 PHE A N 1
ATOM 826 C CA . PHE A 1 104 ? 1.790 2.184 5.422 1.00 97.19 104 PHE A CA 1
ATOM 827 C C . PHE A 1 104 ? 1.074 1.364 6.494 1.00 97.19 104 PHE A C 1
AT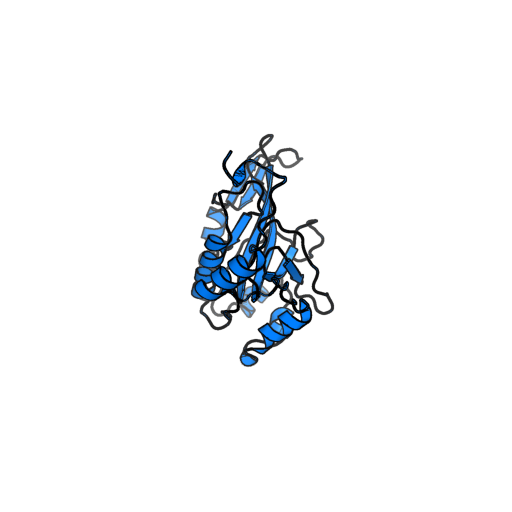OM 829 O O . PHE A 1 104 ? 0.865 0.164 6.313 1.00 97.19 104 PHE A O 1
ATOM 836 N N . LEU A 1 105 ? 0.691 2.010 7.599 1.00 97.56 105 LEU A N 1
ATOM 837 C CA . LEU A 1 105 ? -0.045 1.399 8.704 1.00 97.56 105 LEU A CA 1
ATOM 838 C C . LEU A 1 105 ? -1.457 1.985 8.810 1.00 97.56 105 LEU A C 1
ATOM 840 O O . LEU A 1 105 ? -1.640 3.170 9.096 1.00 97.56 105 LEU A O 1
ATOM 844 N N . GLY A 1 106 ? -2.458 1.129 8.623 1.00 97.06 106 GLY A N 1
ATOM 845 C CA . GLY A 1 106 ? -3.861 1.422 8.881 1.00 97.06 106 GLY A CA 1
ATOM 846 C C . GLY A 1 106 ? -4.227 1.183 10.346 1.00 97.06 106 GLY A C 1
ATOM 847 O O . GLY A 1 106 ? -4.128 0.066 10.852 1.00 97.06 106 GLY A O 1
ATOM 848 N N . LEU A 1 107 ? -4.722 2.224 11.016 1.00 95.94 107 LEU A N 1
ATOM 849 C CA . LEU A 1 107 ? -5.303 2.165 12.367 1.00 95.94 107 LEU A CA 1
ATOM 850 C C . LEU A 1 107 ? -6.843 2.198 12.334 1.00 95.94 107 LEU A C 1
ATOM 852 O O . LEU A 1 107 ? -7.490 2.593 13.307 1.00 95.94 107 LEU A O 1
ATOM 856 N N . GLY A 1 108 ? -7.434 1.820 11.198 1.00 93.81 108 GLY A N 1
ATOM 857 C CA . GLY A 1 108 ? -8.877 1.780 10.980 1.00 93.81 108 GLY A CA 1
ATOM 858 C C . GLY A 1 108 ? -9.445 3.046 10.330 1.00 93.81 108 GLY A C 1
ATOM 859 O O . GLY A 1 108 ? -9.193 4.178 10.762 1.00 93.81 108 GLY A O 1
ATOM 860 N N . GLY A 1 109 ? -10.282 2.845 9.310 1.00 92.62 109 GLY A N 1
ATOM 861 C CA . GLY A 1 109 ? -10.901 3.927 8.544 1.00 92.62 109 GLY A CA 1
ATOM 862 C C . GLY A 1 109 ? -9.850 4.713 7.759 1.00 92.62 109 GLY A C 1
ATOM 863 O O . GLY A 1 109 ? -8.939 4.124 7.190 1.00 92.62 109 GLY A O 1
ATOM 864 N N . TYR A 1 110 ? -9.956 6.042 7.760 1.00 93.88 110 TYR A N 1
ATOM 865 C CA . TYR A 1 110 ? -9.012 6.946 7.082 1.00 93.88 110 TYR A CA 1
ATOM 866 C C . TYR A 1 110 ? -7.738 7.236 7.900 1.00 93.88 110 TYR A C 1
ATOM 868 O O . TYR A 1 110 ? -7.011 8.183 7.612 1.00 93.88 110 TYR A O 1
ATOM 876 N N . ASN A 1 111 ? -7.481 6.483 8.976 1.00 94.75 111 ASN A N 1
ATOM 877 C CA . ASN A 1 111 ? -6.324 6.722 9.832 1.00 94.75 111 ASN A CA 1
ATOM 878 C C . ASN A 1 111 ? -5.109 5.933 9.336 1.00 94.75 111 ASN A C 1
ATOM 880 O O . ASN A 1 111 ? -4.832 4.838 9.830 1.00 94.75 111 ASN A O 1
ATOM 884 N N . ILE A 1 112 ? -4.430 6.481 8.330 1.00 96.50 112 ILE A N 1
ATOM 885 C CA . ILE A 1 112 ? -3.317 5.830 7.639 1.00 96.50 112 ILE A CA 1
ATOM 886 C C . ILE A 1 112 ? -2.044 6.625 7.906 1.00 96.50 112 ILE A C 1
ATOM 888 O O . ILE A 1 112 ? -2.003 7.844 7.740 1.00 96.50 112 ILE A O 1
ATOM 892 N N . HIS A 1 113 ? -1.010 5.920 8.345 1.00 96.56 113 HIS A N 1
ATOM 893 C CA . HIS A 1 113 ? 0.295 6.493 8.633 1.00 96.56 113 HIS A CA 1
ATOM 894 C C . HIS A 1 113 ? 1.338 5.915 7.697 1.00 96.56 113 HIS A C 1
ATOM 896 O O . HIS A 1 113 ? 1.248 4.758 7.303 1.00 96.56 113 HIS A O 1
ATOM 902 N N . TYR A 1 114 ? 2.333 6.723 7.377 1.00 95.25 114 TYR A N 1
ATOM 903 C CA . TYR A 1 114 ? 3.438 6.391 6.503 1.00 95.25 114 TYR A CA 1
ATOM 904 C C . TYR A 1 114 ? 4.762 6.481 7.259 1.00 95.25 114 TYR A C 1
ATOM 906 O O . TYR A 1 114 ? 4.977 7.411 8.043 1.00 95.25 114 TYR A O 1
ATOM 914 N N . TRP A 1 115 ? 5.668 5.563 6.945 1.00 92.31 115 TRP A N 1
ATOM 915 C CA . TRP A 1 115 ? 7.077 5.620 7.306 1.00 92.31 115 TRP A CA 1
ATOM 916 C C . TRP A 1 115 ? 7.925 5.128 6.131 1.00 92.31 115 TRP A C 1
ATOM 918 O O . TRP A 1 115 ? 7.633 4.097 5.533 1.00 92.31 115 TRP A O 1
ATOM 928 N N . SER A 1 116 ? 8.988 5.854 5.792 1.00 88.06 116 SER A N 1
ATOM 929 C CA . SER A 1 116 ? 9.849 5.536 4.641 1.00 88.06 116 SER A CA 1
ATOM 930 C C . SER A 1 116 ? 10.702 4.276 4.821 1.00 88.06 116 SER A C 1
ATOM 932 O O . SER A 1 116 ? 11.283 3.796 3.853 1.00 88.06 116 SER A O 1
ATOM 934 N N . GLY A 1 117 ? 10.816 3.755 6.047 1.00 86.06 117 GLY A N 1
ATOM 935 C CA . GLY A 1 117 ? 11.806 2.730 6.397 1.00 86.06 117 GLY A CA 1
ATOM 936 C C . GLY A 1 117 ? 13.172 3.311 6.783 1.00 86.06 117 GLY A C 1
ATOM 937 O O . GLY A 1 117 ? 14.054 2.579 7.231 1.00 86.06 117 GLY A O 1
ATOM 938 N N . VAL A 1 118 ? 13.370 4.629 6.660 1.00 84.00 118 VAL A N 1
ATOM 939 C CA . VAL A 1 118 ? 14.625 5.282 7.050 1.00 84.00 118 VAL A CA 1
ATOM 940 C C . VAL A 1 118 ? 14.713 5.375 8.573 1.00 84.00 118 VAL A C 1
ATOM 942 O O . VAL A 1 118 ? 13.814 5.881 9.251 1.00 84.00 118 VAL A O 1
ATOM 945 N N . VAL A 1 119 ? 15.827 4.881 9.118 1.00 80.50 119 VAL A N 1
ATOM 946 C CA . VAL A 1 119 ? 16.130 4.944 10.553 1.00 80.50 119 VAL A CA 1
ATOM 947 C C . VAL A 1 119 ? 16.165 6.404 11.008 1.00 80.50 119 VAL A C 1
ATOM 949 O O . VAL A 1 119 ? 16.842 7.231 10.404 1.00 80.50 119 VAL A O 1
ATOM 952 N N . GLY A 1 120 ? 15.437 6.713 12.082 1.00 83.06 120 GLY A N 1
ATOM 953 C CA . GLY A 1 120 ? 15.321 8.065 12.634 1.00 83.06 120 GLY A CA 1
ATOM 954 C C . GLY A 1 120 ? 14.125 8.863 12.106 1.00 83.06 120 GLY A C 1
ATOM 955 O O . GLY A 1 120 ? 13.703 9.813 12.765 1.00 83.06 120 GLY A O 1
ATOM 956 N N . GLU A 1 121 ? 13.514 8.462 10.985 1.00 87.19 121 GLU A N 1
ATOM 957 C CA . GLU A 1 121 ? 12.248 9.058 10.555 1.00 87.19 121 GLU A CA 1
ATOM 958 C C . GLU A 1 121 ? 11.081 8.574 11.419 1.00 87.19 121 GLU A C 1
ATOM 960 O O . GLU A 1 121 ? 11.000 7.410 11.813 1.00 87.19 121 GLU A O 1
ATOM 965 N N . LYS A 1 122 ? 10.146 9.486 11.696 1.00 90.56 122 LYS A N 1
ATOM 966 C CA . LYS A 1 122 ? 8.929 9.195 12.457 1.00 90.56 122 LYS A CA 1
ATOM 967 C C . LYS A 1 122 ? 7.785 8.819 11.522 1.00 90.56 122 LYS A C 1
ATOM 969 O O . LYS A 1 122 ? 7.694 9.315 10.398 1.00 90.56 122 LYS A O 1
ATOM 974 N N . TRP A 1 123 ? 6.866 8.006 12.034 1.00 93.94 123 TRP A N 1
ATOM 975 C CA . TRP A 1 123 ? 5.562 7.812 11.413 1.00 93.94 123 TRP A CA 1
ATOM 976 C C . TRP A 1 123 ? 4.842 9.151 11.269 1.00 93.94 123 TRP A C 1
ATOM 978 O O . TRP A 1 123 ? 4.767 9.930 12.221 1.00 93.94 123 TRP A O 1
ATOM 988 N N . ARG A 1 124 ? 4.278 9.404 10.090 1.00 94.06 124 ARG A N 1
ATOM 989 C CA . ARG A 1 124 ? 3.445 10.581 9.825 1.00 94.06 124 ARG A CA 1
ATOM 990 C C . ARG A 1 124 ? 2.094 10.159 9.291 1.00 94.06 124 ARG A C 1
ATOM 992 O O . ARG A 1 124 ? 2.009 9.245 8.477 1.00 94.06 124 ARG A O 1
ATOM 999 N N . LYS A 1 125 ? 1.035 10.827 9.732 1.00 94.62 125 LYS A N 1
ATOM 1000 C CA . LYS A 1 125 ? -0.288 10.630 9.144 1.00 94.62 125 LYS A CA 1
ATOM 1001 C C . LYS A 1 125 ? -0.273 11.149 7.708 1.00 94.62 125 LYS A C 1
ATOM 1003 O O . LYS A 1 125 ? 0.291 12.210 7.450 1.00 94.62 125 LYS A O 1
ATOM 1008 N N . ILE A 1 126 ? -0.879 10.402 6.796 1.00 93.50 126 ILE A N 1
ATOM 1009 C CA . ILE A 1 126 ? -1.048 10.823 5.408 1.00 93.50 126 ILE A CA 1
ATOM 1010 C C . ILE A 1 126 ? -2.527 10.922 5.064 1.00 93.50 126 ILE A C 1
ATOM 1012 O O . ILE A 1 126 ? -3.356 10.159 5.562 1.00 93.50 126 ILE A O 1
ATOM 1016 N N . GLU A 1 127 ? -2.851 11.872 4.199 1.00 91.62 127 GLU A N 1
ATOM 1017 C CA . GLU A 1 127 ? -4.195 12.001 3.657 1.00 91.62 127 GLU A CA 1
ATOM 1018 C C . GLU A 1 127 ? -4.344 11.101 2.440 1.00 91.62 127 GLU A C 1
ATOM 1020 O O . GLU A 1 127 ? -3.524 11.131 1.519 1.00 91.62 127 GLU A O 1
ATOM 1025 N N . MET A 1 128 ? -5.378 10.269 2.465 1.00 91.31 128 MET A N 1
ATOM 1026 C CA . MET A 1 128 ? -5.732 9.370 1.380 1.00 91.31 128 MET A CA 1
ATOM 1027 C C . MET A 1 128 ? -7.223 9.063 1.488 1.00 91.31 128 MET A C 1
ATOM 1029 O O . MET A 1 128 ? -7.722 8.752 2.574 1.00 91.31 128 MET A O 1
ATOM 1033 N N . LYS A 1 129 ? -7.951 9.125 0.373 1.00 93.38 129 LYS A N 1
ATOM 1034 C CA . LYS A 1 129 ? -9.399 8.870 0.321 1.00 93.38 129 LYS A CA 1
ATOM 1035 C C . LYS A 1 129 ? -9.696 7.368 0.237 1.00 93.38 129 LYS A C 1
ATOM 1037 O O . LYS A 1 129 ? -10.515 6.920 -0.562 1.00 93.38 129 LYS A O 1
ATOM 1042 N N . VAL A 1 130 ? -9.039 6.584 1.090 1.00 93.62 130 VAL A N 1
ATOM 1043 C CA . VAL A 1 130 ? -9.226 5.136 1.239 1.00 93.62 130 VAL A CA 1
ATOM 1044 C C . VAL A 1 130 ? -9.365 4.775 2.711 1.00 93.62 130 VAL A C 1
ATOM 1046 O O . VAL A 1 130 ? -8.748 5.382 3.584 1.00 93.62 130 VAL A O 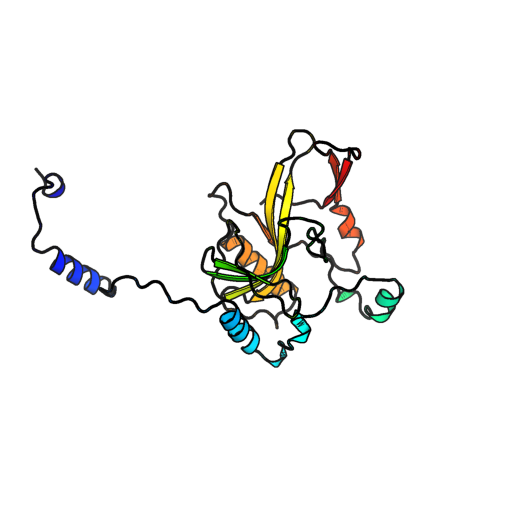1
ATOM 1049 N N . GLN A 1 131 ? -10.196 3.774 2.991 1.00 94.62 131 GLN A N 1
ATOM 1050 C CA . GLN A 1 131 ? -10.333 3.212 4.327 1.00 94.62 131 GLN A CA 1
ATOM 1051 C C . GLN A 1 131 ? -9.574 1.894 4.400 1.00 94.62 131 GLN A C 1
ATOM 1053 O O . GLN A 1 131 ? -9.858 0.993 3.617 1.00 94.62 131 GLN A O 1
ATOM 1058 N N . LEU A 1 132 ? -8.666 1.767 5.365 1.00 96.12 132 LEU A N 1
ATOM 1059 C CA . LEU A 1 132 ? -8.006 0.498 5.663 1.00 96.12 132 LEU A CA 1
ATOM 1060 C C . LEU A 1 132 ? -8.544 -0.083 6.978 1.00 96.12 132 LEU A C 1
ATOM 1062 O O . LEU A 1 132 ? -8.818 0.677 7.917 1.00 96.12 132 LEU A O 1
ATOM 1066 N N . PRO A 1 133 ? -8.692 -1.415 7.085 1.00 96.19 133 PRO A N 1
ATOM 1067 C CA . PRO A 1 133 ? -8.916 -2.069 8.368 1.00 96.19 133 PRO A CA 1
ATOM 1068 C C . PRO A 1 133 ? -7.785 -1.737 9.357 1.00 96.19 133 PRO A C 1
ATOM 1070 O O . PRO A 1 133 ? -6.648 -1.501 8.929 1.00 96.19 133 PRO A O 1
ATOM 1073 N N . PRO A 1 134 ? -8.059 -1.720 10.673 1.00 95.69 134 PRO A N 1
ATOM 1074 C CA . PRO A 1 134 ? -6.997 -1.604 11.667 1.00 95.69 134 PRO A CA 1
ATOM 1075 C C . PRO A 1 134 ? -6.009 -2.769 11.539 1.00 95.69 134 PRO A C 1
ATOM 1077 O O . PRO A 1 134 ? -6.363 -3.832 11.038 1.00 95.69 134 PRO A O 1
ATOM 1080 N N . GLU A 1 135 ? -4.776 -2.570 12.004 1.00 96.75 135 GLU A N 1
ATOM 1081 C CA . GLU A 1 135 ? -3.720 -3.593 11.953 1.00 96.75 135 GLU A CA 1
ATOM 1082 C C . GLU A 1 135 ? -3.383 -4.063 10.528 1.00 96.75 135 GLU A C 1
ATOM 1084 O O . GLU A 1 135 ? -3.027 -5.219 10.300 1.00 96.75 135 GLU A O 1
ATOM 1089 N N . THR A 1 136 ? -3.501 -3.157 9.558 1.00 98.06 136 THR A N 1
ATOM 1090 C CA . THR A 1 136 ? -3.069 -3.394 8.177 1.00 98.06 136 THR A CA 1
ATOM 1091 C C . THR A 1 136 ? -1.728 -2.707 7.963 1.00 98.06 136 THR A C 1
ATOM 1093 O O . THR A 1 136 ? -1.681 -1.481 7.936 1.00 98.06 136 THR A O 1
ATOM 1096 N N . LEU A 1 137 ? -0.649 -3.479 7.836 1.00 97.56 137 LEU A N 1
ATOM 1097 C CA . LEU A 1 137 ? 0.705 -2.988 7.580 1.00 97.56 137 LEU A CA 1
ATOM 1098 C C . LEU A 1 137 ? 1.182 -3.523 6.233 1.00 97.56 137 LEU A C 1
ATOM 1100 O O . LEU A 1 137 ? 1.359 -4.733 6.068 1.00 97.56 137 LEU A O 1
ATOM 1104 N N . VAL A 1 138 ? 1.416 -2.615 5.293 1.00 97.62 138 VAL A N 1
ATOM 1105 C CA . VAL A 1 138 ? 1.819 -2.947 3.923 1.00 97.62 138 VAL A CA 1
ATOM 1106 C C . VAL A 1 138 ? 3.017 -2.114 3.489 1.00 97.62 138 VAL A C 1
ATOM 1108 O O . VAL A 1 138 ? 3.208 -0.997 3.970 1.00 97.62 138 VAL A O 1
ATOM 1111 N N . PHE A 1 139 ? 3.816 -2.655 2.578 1.00 95.56 139 PHE A N 1
ATOM 1112 C CA . PHE A 1 139 ? 4.818 -1.909 1.830 1.00 95.56 139 PHE A CA 1
ATOM 1113 C C . PHE A 1 139 ? 4.226 -1.537 0.471 1.00 95.56 139 PHE A C 1
ATOM 1115 O O . PHE A 1 139 ? 3.653 -2.382 -0.218 1.00 95.56 139 PHE A O 1
ATOM 1122 N N . GLY A 1 140 ? 4.317 -0.272 0.083 1.00 95.50 140 GLY A N 1
ATOM 1123 C CA . GLY A 1 140 ? 3.656 0.208 -1.124 1.00 95.50 140 GLY A CA 1
ATOM 1124 C C . GLY A 1 140 ? 4.120 1.583 -1.559 1.00 95.50 140 GLY A C 1
ATOM 1125 O O . GLY A 1 140 ? 5.108 2.121 -1.051 1.00 95.50 140 GLY A O 1
ATOM 1126 N N . GLU A 1 141 ? 3.372 2.158 -2.490 1.00 94.44 141 GLU A N 1
ATOM 1127 C CA . GLU A 1 141 ? 3.535 3.529 -2.935 1.00 94.44 141 GLU A CA 1
ATOM 1128 C C . GLU A 1 141 ? 2.194 4.266 -3.045 1.00 94.44 141 GLU A C 1
ATOM 1130 O O . GLU A 1 141 ? 1.199 3.727 -3.524 1.00 94.44 141 GLU A O 1
ATOM 1135 N N . LYS A 1 142 ? 2.170 5.523 -2.603 1.00 94.06 142 LYS A N 1
ATOM 1136 C CA . LYS A 1 142 ? 1.110 6.483 -2.928 1.00 94.06 142 LYS A CA 1
ATOM 1137 C C . LYS A 1 142 ? 1.607 7.310 -4.108 1.00 94.06 142 LYS A C 1
ATOM 1139 O O . LYS A 1 142 ? 2.698 7.870 -4.016 1.00 94.06 142 LYS A O 1
ATOM 1144 N N . VAL A 1 143 ? 0.839 7.368 -5.191 1.00 92.62 143 VAL A N 1
ATOM 1145 C CA . VAL A 1 143 ? 1.263 7.941 -6.478 1.00 92.62 143 VAL A CA 1
ATOM 1146 C C . VAL A 1 143 ? 0.128 8.694 -7.172 1.00 92.62 143 VAL A C 1
ATOM 1148 O O . VAL A 1 143 ? -1.023 8.658 -6.737 1.00 92.62 143 VAL A O 1
ATOM 1151 N N . GLN A 1 144 ? 0.462 9.383 -8.262 1.00 89.69 144 GLN A N 1
ATOM 1152 C CA . GLN A 1 144 ? -0.500 9.967 -9.193 1.00 89.69 144 GLN A CA 1
ATOM 1153 C C . GLN A 1 144 ? -0.484 9.156 -10.490 1.00 89.69 144 GLN A C 1
ATOM 1155 O O . GLN A 1 144 ? 0.498 9.188 -11.230 1.00 89.69 144 GLN A O 1
ATOM 1160 N N . GLU A 1 145 ? -1.565 8.430 -10.760 1.00 89.38 145 GLU A N 1
ATOM 1161 C CA . GLU A 1 145 ? -1.804 7.812 -12.060 1.00 89.38 145 GLU A CA 1
ATOM 1162 C C . GLU A 1 145 ? -2.143 8.889 -13.081 1.00 89.38 145 GLU A C 1
ATOM 1164 O O . GLU A 1 145 ? -2.914 9.812 -12.806 1.00 89.38 145 GLU A O 1
ATOM 1169 N N . VAL A 1 146 ? -1.587 8.746 -14.277 1.00 87.38 146 VAL A N 1
ATOM 1170 C CA . VAL A 1 146 ? -1.898 9.605 -15.410 1.00 87.38 146 VAL A CA 1
ATOM 1171 C C . VAL A 1 146 ? -2.723 8.789 -16.393 1.00 87.38 146 VAL A C 1
ATOM 1173 O O . VAL A 1 146 ? -2.279 7.741 -16.847 1.00 87.38 146 VAL A O 1
ATOM 1176 N N . ARG A 1 147 ? -3.939 9.248 -16.688 1.00 86.56 147 ARG A N 1
ATOM 1177 C CA . ARG A 1 147 ? -4.899 8.560 -17.560 1.00 86.56 147 ARG A CA 1
ATOM 1178 C C . ARG A 1 147 ? -5.256 9.415 -18.758 1.00 86.56 147 ARG A C 1
ATOM 1180 O O . ARG A 1 147 ? -5.346 10.634 -18.627 1.00 86.56 147 ARG A O 1
ATOM 1187 N N . GLY A 1 148 ? -5.547 8.772 -19.884 1.00 88.06 148 GLY A N 1
ATOM 1188 C CA . GLY A 1 148 ? -5.834 9.454 -21.143 1.00 88.06 148 GLY A CA 1
ATOM 1189 C C . GLY A 1 148 ? -4.596 10.115 -21.754 1.00 88.06 148 GLY A C 1
ATOM 1190 O O . GLY A 1 148 ? -3.497 10.051 -21.205 1.00 88.06 148 GLY A O 1
ATOM 1191 N N . GLU A 1 149 ? -4.800 10.763 -22.895 1.00 89.25 149 GLU A N 1
ATOM 1192 C CA . GLU A 1 149 ? -3.729 11.295 -23.742 1.00 89.25 149 GLU A CA 1
ATOM 1193 C C . GLU A 1 149 ? -4.017 12.735 -24.170 1.00 89.25 149 GLU A C 1
ATOM 1195 O O . GLU A 1 149 ? -5.167 13.199 -24.152 1.00 89.25 149 GLU A O 1
ATOM 1200 N N . GLY A 1 150 ? -2.955 13.468 -24.510 1.00 86.88 150 GLY A N 1
ATOM 1201 C CA . GLY A 1 150 ? -3.033 14.845 -24.985 1.00 86.88 150 GLY A CA 1
ATOM 1202 C C . GLY A 1 150 ? -3.883 15.730 -24.066 1.00 86.88 150 GLY A C 1
ATOM 1203 O O . GLY A 1 150 ? -3.733 15.749 -22.842 1.00 86.88 150 GLY A O 1
ATOM 1204 N N . LYS A 1 151 ? -4.838 16.472 -24.637 1.00 86.50 151 LYS A N 1
ATOM 1205 C CA . LYS A 1 151 ? -5.703 17.391 -23.869 1.00 86.50 151 LYS A CA 1
ATOM 1206 C C . LYS A 1 151 ? -6.628 16.682 -22.869 1.00 86.50 151 LYS A C 1
ATOM 1208 O O . LYS A 1 151 ? -7.024 17.311 -21.884 1.00 86.50 151 LYS A O 1
ATOM 1213 N N . ALA A 1 152 ? -6.944 15.406 -23.099 1.00 88.94 152 ALA A N 1
ATOM 1214 C CA . ALA A 1 152 ? -7.829 14.602 -22.259 1.00 88.94 152 ALA A CA 1
ATOM 1215 C C . ALA A 1 152 ? -7.114 13.957 -21.059 1.00 88.94 152 ALA A C 1
ATOM 1217 O O . ALA A 1 152 ? -7.769 13.301 -20.249 1.00 88.94 152 ALA A O 1
ATOM 1218 N N . GLN A 1 153 ? -5.801 14.168 -20.918 1.00 89.38 153 GLN A N 1
ATOM 1219 C CA . GLN A 1 153 ? -5.010 13.633 -19.818 1.00 89.38 153 GLN A CA 1
ATOM 1220 C C . GLN A 1 153 ? -5.517 14.117 -18.445 1.00 89.38 153 GLN A C 1
ATOM 1222 O O . GLN A 1 153 ? -5.742 15.317 -18.227 1.00 89.38 153 GLN A O 1
ATOM 1227 N N . ARG A 1 154 ? -5.686 13.176 -17.510 1.00 87.75 154 ARG A N 1
ATOM 1228 C CA . ARG A 1 154 ? -6.160 13.379 -16.132 1.00 87.75 154 ARG A CA 1
ATOM 1229 C C . ARG A 1 154 ? -5.190 12.747 -15.144 1.00 87.75 154 ARG A C 1
ATOM 1231 O O . ARG A 1 154 ? -4.629 11.691 -15.416 1.00 87.75 154 ARG A O 1
ATOM 1238 N N . HIS A 1 155 ? -5.047 13.373 -13.982 1.00 87.25 155 HIS A N 1
ATOM 1239 C CA . HIS A 1 155 ? -4.289 12.826 -12.861 1.00 87.25 155 HIS A CA 1
ATOM 1240 C C . HIS A 1 155 ? -5.257 12.265 -11.822 1.00 87.25 155 HIS A C 1
ATOM 1242 O O . HIS A 1 155 ? -6.284 12.880 -11.532 1.00 87.25 155 HIS A O 1
ATOM 1248 N N . THR A 1 156 ? -4.967 11.087 -11.287 1.00 88.75 156 THR A N 1
ATOM 1249 C CA . THR A 1 156 ? -5.785 10.440 -10.259 1.00 88.75 156 THR A CA 1
ATOM 1250 C C . THR A 1 156 ? -4.883 9.862 -9.185 1.00 88.75 156 THR A C 1
ATOM 1252 O O . THR A 1 156 ? -3.907 9.180 -9.477 1.00 88.75 156 THR A O 1
ATOM 1255 N N . GLU A 1 157 ? -5.206 10.126 -7.923 1.00 90.94 157 GLU A N 1
ATOM 1256 C CA . GLU A 1 157 ? -4.448 9.566 -6.812 1.00 90.94 157 GLU A CA 1
ATOM 1257 C C . GLU A 1 157 ? -4.677 8.052 -6.709 1.00 90.94 157 GLU A C 1
ATOM 1259 O O . GLU A 1 157 ? -5.821 7.580 -6.695 1.00 90.94 157 GLU A O 1
ATOM 1264 N N . ALA A 1 158 ? -3.586 7.304 -6.574 1.00 93.50 158 ALA A N 1
ATOM 1265 C CA . ALA A 1 158 ? -3.615 5.865 -6.382 1.00 93.50 158 ALA A CA 1
ATOM 1266 C C . ALA A 1 158 ? -2.690 5.417 -5.246 1.00 93.50 158 ALA A C 1
ATOM 1268 O O . ALA A 1 158 ? -1.683 6.050 -4.921 1.00 93.50 158 ALA A O 1
ATOM 1269 N N . PHE A 1 159 ? -3.053 4.292 -4.644 1.00 95.81 159 PHE A N 1
ATOM 1270 C CA . PHE A 1 159 ? -2.299 3.576 -3.637 1.00 95.81 159 PHE A CA 1
ATOM 1271 C C . PHE A 1 159 ? -1.996 2.174 -4.148 1.00 95.81 159 PHE A C 1
ATOM 1273 O O . PHE A 1 159 ? -2.879 1.316 -4.233 1.00 95.81 159 PHE A O 1
ATOM 1280 N N . HIS A 1 160 ? -0.737 1.948 -4.501 1.00 95.94 160 HIS A N 1
ATOM 1281 C CA . HIS A 1 160 ? -0.261 0.665 -4.982 1.00 95.94 160 HIS A CA 1
ATOM 1282 C C . HIS A 1 160 ? 0.405 -0.098 -3.843 1.00 95.94 160 HIS A C 1
ATOM 1284 O O . HIS A 1 160 ? 1.407 0.341 -3.281 1.00 95.94 160 HIS A O 1
ATOM 1290 N N . ILE A 1 161 ? -0.131 -1.262 -3.510 1.00 97.50 161 ILE A N 1
ATOM 1291 C CA . ILE A 1 161 ? 0.466 -2.173 -2.541 1.00 97.50 161 ILE A CA 1
ATOM 1292 C C . ILE A 1 161 ? 1.460 -3.071 -3.281 1.00 97.50 161 ILE A C 1
ATOM 1294 O O . ILE A 1 161 ? 1.102 -3.707 -4.270 1.00 97.50 161 ILE A O 1
ATOM 1298 N N . ILE A 1 162 ? 2.703 -3.108 -2.803 1.00 96.00 162 ILE A N 1
ATOM 1299 C CA . ILE A 1 162 ? 3.778 -3.945 -3.351 1.00 96.00 162 ILE A CA 1
ATOM 1300 C C . ILE A 1 162 ? 3.819 -5.285 -2.610 1.00 96.00 162 ILE A C 1
ATOM 1302 O O . ILE A 1 162 ? 3.862 -6.334 -3.240 1.00 96.00 162 ILE A O 1
ATOM 1306 N N . ASP A 1 163 ? 3.774 -5.257 -1.276 1.00 95.69 163 ASP A N 1
ATOM 1307 C CA . ASP A 1 163 ? 3.711 -6.459 -0.435 1.00 95.69 163 ASP A CA 1
ATOM 1308 C C . ASP A 1 163 ? 2.996 -6.147 0.890 1.00 95.69 163 ASP A C 1
ATOM 1310 O O . ASP A 1 163 ? 2.887 -4.991 1.310 1.00 95.69 163 ASP A O 1
ATOM 1314 N N . ALA A 1 164 ? 2.515 -7.179 1.575 1.00 96.94 164 ALA A N 1
ATOM 1315 C CA . ALA A 1 164 ? 1.821 -7.062 2.849 1.00 96.94 164 ALA A CA 1
ATOM 1316 C C . ALA A 1 164 ? 2.551 -7.808 3.965 1.00 96.94 164 ALA A C 1
ATOM 1318 O O . ALA A 1 164 ? 3.049 -8.915 3.784 1.00 96.94 164 ALA A O 1
ATOM 1319 N N . LEU A 1 165 ? 2.559 -7.211 5.157 1.00 95.56 165 LEU A N 1
ATOM 1320 C CA . LEU A 1 165 ? 3.084 -7.834 6.371 1.00 95.56 165 LEU A CA 1
ATOM 1321 C C . LEU A 1 165 ? 1.943 -8.223 7.313 1.00 95.56 165 LEU A C 1
ATOM 1323 O O . LEU A 1 165 ? 1.956 -9.312 7.885 1.00 95.56 165 LEU A O 1
ATOM 1327 N N . PHE A 1 166 ? 0.943 -7.348 7.443 1.00 97.44 166 PHE A N 1
ATOM 1328 C CA . PHE A 1 166 ? -0.265 -7.593 8.226 1.00 97.44 166 PHE A CA 1
ATOM 1329 C C . PHE A 1 166 ? -1.498 -7.130 7.459 1.00 97.44 166 PHE A C 1
ATOM 1331 O O . PHE A 1 166 ? -1.508 -6.036 6.896 1.00 97.44 166 PHE A O 1
ATOM 1338 N N . LEU A 1 167 ? -2.551 -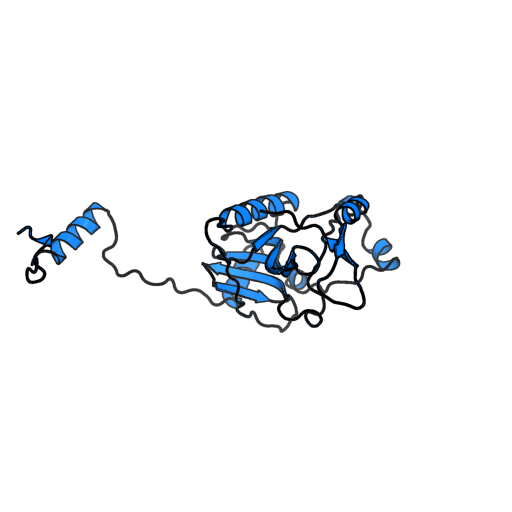7.942 7.469 1.00 97.88 167 LEU A N 1
ATOM 1339 C CA . LEU A 1 167 ? -3.823 -7.647 6.811 1.00 97.88 167 LEU A CA 1
ATOM 1340 C C . LEU A 1 167 ? -4.948 -7.796 7.836 1.00 97.88 167 LEU A C 1
ATOM 1342 O O . LEU A 1 167 ? -5.311 -8.915 8.193 1.00 97.88 167 LEU A O 1
ATOM 1346 N N . GLY A 1 168 ? -5.473 -6.679 8.349 1.00 95.69 168 GLY A N 1
ATOM 1347 C CA . GLY A 1 168 ? -6.551 -6.717 9.343 1.00 95.69 168 GLY A CA 1
ATOM 1348 C C . GLY A 1 168 ? -6.190 -7.474 10.630 1.00 95.69 168 GLY A C 1
ATOM 1349 O O . GLY A 1 168 ? -7.040 -8.158 11.189 1.00 95.69 168 GLY A O 1
ATOM 1350 N N . GLY A 1 169 ? -4.924 -7.426 11.056 1.00 95.00 169 GLY A N 1
ATOM 1351 C CA . GLY A 1 169 ? -4.420 -8.139 12.239 1.00 95.00 169 GLY A CA 1
ATOM 1352 C C . GLY A 1 169 ? -3.876 -9.540 11.964 1.00 95.00 169 GLY A C 1
ATOM 1353 O O . GLY A 1 169 ? -3.195 -10.111 12.819 1.00 95.00 169 GLY A O 1
ATOM 1354 N N . ILE A 1 170 ? -4.087 -10.074 10.759 1.00 96.06 170 ILE A N 1
ATOM 1355 C CA . ILE A 1 170 ? -3.512 -11.350 10.329 1.00 96.06 170 ILE A CA 1
ATOM 1356 C C . ILE A 1 170 ? -2.059 -11.123 9.899 1.00 96.06 170 ILE A C 1
ATOM 1358 O O . ILE A 1 170 ? -1.808 -10.400 8.938 1.00 96.06 170 ILE A O 1
ATOM 1362 N N . ASP A 1 171 ? -1.109 -11.759 10.587 1.00 95.44 171 ASP A N 1
ATOM 1363 C CA . ASP A 1 171 ? 0.315 -11.754 10.219 1.00 95.44 171 ASP A CA 1
ATOM 1364 C C . ASP A 1 171 ? 0.562 -12.683 9.023 1.00 95.44 171 ASP A C 1
ATOM 1366 O O . ASP A 1 171 ? 0.392 -13.904 9.121 1.00 95.44 171 ASP A O 1
ATOM 1370 N N . VAL A 1 172 ? 0.966 -12.104 7.892 1.00 95.75 172 VAL A N 1
ATOM 1371 C CA . VAL A 1 172 ? 1.184 -12.831 6.634 1.00 95.75 172 VAL A CA 1
ATOM 1372 C C . VAL A 1 172 ? 2.660 -12.999 6.279 1.00 95.75 172 VAL A C 1
ATOM 1374 O O . VAL A 1 172 ? 2.956 -13.660 5.290 1.00 95.75 172 VAL A O 1
ATOM 1377 N N . ARG A 1 173 ? 3.597 -12.490 7.090 1.00 92.62 173 ARG A N 1
ATOM 1378 C CA . ARG A 1 173 ? 5.039 -12.462 6.764 1.00 92.62 173 ARG A CA 1
ATOM 1379 C C . ARG A 1 173 ? 5.652 -13.839 6.492 1.00 92.62 173 ARG A C 1
ATOM 1381 O O . ARG A 1 173 ? 6.564 -13.953 5.688 1.00 92.62 173 ARG A O 1
ATOM 1388 N N . LEU A 1 174 ? 5.142 -14.879 7.154 1.00 91.44 174 LEU A N 1
ATOM 1389 C CA . LEU A 1 174 ? 5.605 -16.266 6.995 1.00 91.44 174 LEU A CA 1
ATOM 1390 C C . LEU A 1 174 ? 4.905 -17.036 5.867 1.00 91.44 174 LEU A C 1
ATOM 1392 O O . LEU A 1 174 ? 5.186 -18.214 5.665 1.00 91.44 174 LEU A O 1
ATOM 1396 N N . LYS A 1 175 ? 3.957 -16.415 5.161 1.00 93.88 175 LYS A N 1
ATOM 1397 C CA . LYS A 1 175 ? 3.297 -17.040 4.011 1.00 93.88 175 LYS A CA 1
ATOM 1398 C C . LYS A 1 175 ? 4.162 -16.894 2.765 1.00 93.88 175 LYS A C 1
ATOM 1400 O O . LYS A 1 175 ? 4.955 -15.953 2.665 1.00 93.88 175 LYS A O 1
ATOM 1405 N N . LYS A 1 176 ? 3.967 -17.796 1.798 1.00 94.12 176 LYS A N 1
ATOM 1406 C CA . LYS A 1 176 ? 4.599 -17.692 0.478 1.00 94.12 176 LYS A CA 1
ATOM 1407 C C . LYS A 1 176 ? 4.217 -16.365 -0.175 1.00 94.12 176 LYS A C 1
ATOM 1409 O O . LYS A 1 176 ? 3.142 -15.834 0.094 1.00 94.12 176 LYS A O 1
ATOM 1414 N N . PHE A 1 177 ? 5.098 -15.836 -1.018 1.00 92.56 177 PHE A N 1
ATOM 1415 C CA . PHE A 1 177 ? 4.883 -14.553 -1.686 1.00 92.56 177 PHE A CA 1
ATOM 1416 C C . PHE A 1 177 ? 3.521 -14.501 -2.401 1.00 92.56 177 PHE A C 1
ATOM 1418 O O . PHE A 1 177 ? 2.722 -13.611 -2.118 1.00 92.56 177 PHE A O 1
ATOM 1425 N N . ASP A 1 178 ? 3.193 -15.521 -3.195 1.00 94.19 178 ASP A N 1
ATOM 1426 C CA . ASP A 1 178 ? 1.927 -15.583 -3.942 1.00 94.19 178 ASP A CA 1
ATOM 1427 C C . ASP A 1 178 ? 0.694 -15.607 -3.027 1.00 94.19 178 ASP A C 1
ATOM 1429 O O . ASP A 1 178 ? -0.318 -14.964 -3.316 1.00 94.19 178 ASP A O 1
ATOM 1433 N N . ASP A 1 179 ? 0.786 -16.269 -1.868 1.00 97.00 179 ASP A N 1
ATOM 1434 C CA . ASP A 1 179 ? -0.282 -16.258 -0.864 1.00 97.00 179 ASP A CA 1
ATOM 1435 C C . ASP A 1 179 ? -0.484 -14.848 -0.299 1.00 97.00 179 ASP A C 1
ATOM 1437 O O . ASP A 1 179 ? -1.622 -14.405 -0.125 1.00 97.00 179 ASP A O 1
ATOM 1441 N N . ARG A 1 180 ? 0.608 -14.118 -0.022 1.00 97.00 180 ARG A N 1
ATOM 1442 C CA . ARG A 1 180 ? 0.533 -12.729 0.460 1.00 97.00 180 ARG A CA 1
ATOM 1443 C C . ARG A 1 180 ? -0.101 -11.823 -0.588 1.00 97.00 180 ARG A C 1
ATOM 1445 O O . ARG A 1 180 ? -0.997 -11.048 -0.248 1.00 97.00 180 ARG A O 1
ATOM 1452 N N . ILE A 1 181 ? 0.290 -11.961 -1.853 1.00 96.44 181 ILE A N 1
ATOM 1453 C CA . ILE A 1 181 ? -0.286 -11.209 -2.975 1.00 96.44 181 ILE A CA 1
ATOM 1454 C C . ILE A 1 181 ? -1.772 -11.543 -3.156 1.00 96.44 181 ILE A C 1
ATOM 1456 O O . ILE A 1 181 ? -2.601 -10.639 -3.265 1.00 96.44 181 ILE A O 1
ATOM 1460 N N . SER A 1 182 ? -2.155 -12.819 -3.098 1.00 97.31 182 SER A N 1
ATOM 1461 C CA . SER A 1 182 ? -3.556 -13.258 -3.178 1.00 97.31 182 SER A CA 1
ATOM 1462 C C . SER A 1 182 ? -4.407 -12.694 -2.032 1.00 97.31 182 SER A C 1
ATOM 1464 O O . SER A 1 182 ? -5.496 -12.155 -2.250 1.00 97.31 182 SER A O 1
ATOM 1466 N N . MET A 1 183 ? -3.900 -12.737 -0.796 1.00 98.19 183 MET A N 1
ATOM 1467 C CA . MET A 1 183 ? -4.575 -12.142 0.362 1.00 98.19 183 MET A CA 1
ATOM 1468 C C . MET A 1 183 ? -4.676 -10.616 0.259 1.00 98.19 183 MET A C 1
ATOM 1470 O O . MET A 1 183 ? -5.708 -10.043 0.610 1.00 98.19 183 MET A O 1
ATOM 1474 N N . THR A 1 184 ? -3.643 -9.959 -0.265 1.00 98.12 184 THR A N 1
ATOM 1475 C CA . THR A 1 184 ? -3.650 -8.511 -0.500 1.00 98.12 184 THR A CA 1
ATOM 1476 C C . THR A 1 184 ? -4.686 -8.138 -1.555 1.00 98.12 184 THR A C 1
ATOM 1478 O O . THR A 1 184 ? -5.455 -7.206 -1.349 1.00 98.12 184 THR A O 1
ATOM 1481 N N . ASN A 1 185 ? -4.809 -8.913 -2.634 1.00 97.31 185 ASN A N 1
ATOM 1482 C CA . ASN A 1 185 ? -5.859 -8.721 -3.634 1.00 97.31 185 ASN A CA 1
ATOM 1483 C C . ASN A 1 185 ? -7.267 -8.830 -3.029 1.00 97.31 185 ASN A C 1
ATOM 1485 O O . ASN A 1 185 ? -8.149 -8.041 -3.370 1.00 97.31 185 ASN A O 1
ATOM 1489 N N . LYS A 1 186 ? -7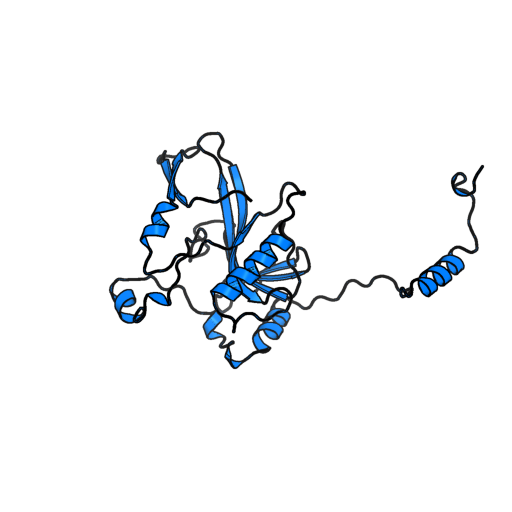.489 -9.757 -2.086 1.00 97.31 186 LYS A N 1
ATOM 1490 C CA . LYS A 1 186 ? -8.761 -9.838 -1.343 1.00 97.31 186 LYS A CA 1
ATOM 1491 C C . LYS A 1 186 ? -9.016 -8.580 -0.511 1.00 97.31 186 LYS A C 1
ATOM 1493 O O . LYS A 1 186 ? -10.140 -8.082 -0.518 1.00 97.31 186 LYS A O 1
ATOM 1498 N N . LEU A 1 187 ? -7.991 -8.045 0.162 1.00 97.12 187 LEU A N 1
ATOM 1499 C CA . LEU A 1 187 ? -8.102 -6.766 0.868 1.00 97.12 187 LEU A CA 1
ATOM 1500 C C . LEU A 1 187 ? -8.476 -5.640 -0.102 1.00 97.12 187 LEU A C 1
ATOM 1502 O O . LEU A 1 187 ? -9.420 -4.909 0.181 1.00 97.12 187 LEU A O 1
ATOM 1506 N N . VAL A 1 188 ? -7.771 -5.517 -1.232 1.00 96.44 188 VAL A N 1
ATOM 1507 C CA . VAL A 1 188 ? -8.035 -4.485 -2.249 1.00 96.44 188 VAL A CA 1
ATOM 1508 C C . VAL A 1 188 ? -9.487 -4.547 -2.709 1.00 96.44 188 VAL A C 1
ATOM 1510 O O . VAL A 1 188 ? -10.195 -3.549 -2.613 1.00 96.44 188 VAL A O 1
ATOM 1513 N N . LYS A 1 189 ? -9.976 -5.732 -3.090 1.00 94.69 189 LYS A N 1
ATOM 1514 C CA . LYS A 1 189 ? -11.384 -5.935 -3.467 1.00 94.69 189 LYS A CA 1
ATOM 1515 C C . LYS A 1 189 ? -12.360 -5.501 -2.368 1.00 94.69 189 LYS A C 1
ATOM 1517 O O . LYS A 1 189 ? -13.396 -4.928 -2.676 1.00 94.69 189 LYS A O 1
ATOM 1522 N N . ALA A 1 190 ? -12.032 -5.740 -1.098 1.00 93.94 190 ALA A N 1
ATOM 1523 C CA . ALA A 1 190 ? -12.887 -5.373 0.031 1.00 93.94 190 ALA A CA 1
ATOM 1524 C C . ALA A 1 190 ? -12.893 -3.863 0.348 1.00 93.94 190 ALA A C 1
ATOM 1526 O O . ALA A 1 190 ? -13.894 -3.344 0.848 1.00 93.94 190 ALA A O 1
ATOM 1527 N N . VAL A 1 191 ? -11.787 -3.149 0.103 1.00 93.75 191 VAL A N 1
ATOM 1528 C CA . VAL A 1 191 ? -11.682 -1.703 0.394 1.00 93.75 191 VAL A CA 1
ATOM 1529 C C . VAL A 1 191 ? -12.076 -0.821 -0.790 1.00 93.75 191 VAL A C 1
ATOM 1531 O O . VAL A 1 191 ? -12.464 0.337 -0.585 1.00 93.75 191 VAL A O 1
ATOM 1534 N N . THR A 1 192 ? -12.020 -1.362 -2.007 1.00 91.75 192 THR A N 1
ATOM 1535 C CA . THR A 1 192 ? -12.497 -0.707 -3.223 1.00 91.75 192 THR A CA 1
ATOM 1536 C C . THR A 1 192 ? -14.018 -0.591 -3.188 1.00 91.75 192 THR A C 1
ATOM 1538 O O . THR A 1 192 ? -14.739 -1.576 -3.065 1.00 91.75 192 THR A O 1
ATOM 1541 N N . LYS A 1 193 ? -14.522 0.644 -3.286 1.00 86.50 193 LYS A N 1
ATOM 1542 C CA . LYS A 1 193 ? -15.959 0.945 -3.319 1.00 86.50 193 LYS A CA 1
ATOM 1543 C C . LYS A 1 193 ? -16.277 1.690 -4.608 1.00 86.50 193 LYS A C 1
ATOM 1545 O O . LYS A 1 193 ? -16.114 2.904 -4.656 1.00 86.50 193 LYS A O 1
ATOM 1550 N N . THR A 1 194 ? -16.726 0.960 -5.625 1.00 82.69 194 THR A N 1
ATOM 1551 C CA . THR A 1 194 ? -17.037 1.496 -6.965 1.00 82.69 194 THR A CA 1
ATOM 1552 C C . THR A 1 194 ? -18.226 2.458 -6.969 1.00 82.69 194 THR A C 1
ATOM 1554 O O . THR A 1 194 ? -18.338 3.301 -7.848 1.00 82.69 194 THR A O 1
ATOM 1557 N N . SER A 1 195 ? -19.089 2.392 -5.952 1.00 83.69 195 SER A N 1
ATOM 1558 C CA . SER A 1 195 ? -20.253 3.270 -5.806 1.00 83.69 195 SER A CA 1
ATOM 1559 C C . SER A 1 195 ? -19.925 4.687 -5.317 1.00 83.69 195 SER A C 1
ATOM 1561 O O . SER A 1 195 ? -20.831 5.508 -5.202 1.00 83.69 195 SER A O 1
ATOM 1563 N N . ILE A 1 196 ? -18.671 4.973 -4.946 1.00 81.50 196 ILE A N 1
ATOM 1564 C CA . ILE A 1 196 ? -18.257 6.274 -4.408 1.00 81.50 196 ILE A CA 1
ATOM 1565 C C . ILE A 1 196 ? -17.273 6.909 -5.383 1.00 81.50 196 ILE A C 1
ATOM 1567 O O . ILE A 1 196 ? -16.151 6.433 -5.549 1.00 81.50 196 ILE A O 1
ATOM 1571 N N . THR A 1 197 ? -17.693 8.014 -5.988 1.00 75.69 197 THR A N 1
ATOM 1572 C CA . THR A 1 197 ? -16.844 8.852 -6.836 1.00 75.69 197 THR A CA 1
ATOM 1573 C C . THR A 1 197 ? -15.753 9.532 -6.002 1.00 75.69 197 THR A C 1
ATOM 1575 O O . THR A 1 197 ? -15.990 9.850 -4.838 1.00 75.69 197 THR A O 1
ATOM 1578 N N . ASP A 1 198 ? -14.582 9.795 -6.592 1.00 81.75 198 ASP A N 1
ATOM 1579 C CA . ASP A 1 198 ? -13.477 10.537 -5.948 1.00 81.75 198 ASP A CA 1
ATOM 1580 C C . ASP A 1 198 ? -12.844 9.818 -4.731 1.00 81.75 198 ASP A C 1
ATOM 1582 O O . ASP A 1 198 ? -12.579 10.398 -3.677 1.00 81.75 198 ASP A O 1
ATOM 1586 N N . ARG A 1 199 ? -12.579 8.513 -4.872 1.00 87.31 199 ARG A N 1
ATOM 1587 C CA . ARG A 1 199 ? -11.729 7.753 -3.941 1.00 87.31 199 ARG A CA 1
ATOM 1588 C C . ARG A 1 199 ? -10.336 7.528 -4.505 1.00 87.31 199 ARG A C 1
ATOM 1590 O O . ARG A 1 199 ? -10.160 7.415 -5.714 1.00 87.31 199 ARG A O 1
ATOM 1597 N N . THR A 1 200 ? -9.362 7.398 -3.603 1.00 91.31 200 THR A N 1
ATOM 1598 C CA . THR A 1 200 ? -8.026 6.932 -3.976 1.00 91.31 200 THR A CA 1
ATOM 1599 C C . THR A 1 200 ? -8.158 5.515 -4.521 1.00 91.31 200 THR A C 1
ATOM 1601 O O . THR A 1 200 ? -8.700 4.635 -3.846 1.00 91.31 200 THR A O 1
ATOM 1604 N N . THR A 1 201 ? -7.665 5.304 -5.737 1.00 92.31 201 THR A N 1
ATOM 1605 C CA . THR A 1 201 ? -7.647 3.981 -6.362 1.00 92.31 201 THR A CA 1
ATOM 1606 C C . THR A 1 201 ? -6.689 3.077 -5.595 1.00 92.31 201 THR A C 1
ATOM 1608 O O . THR A 1 201 ? -5.590 3.506 -5.269 1.00 92.31 201 THR A O 1
ATOM 1611 N N . VAL A 1 202 ? -7.076 1.841 -5.278 1.00 94.44 202 VAL A N 1
ATOM 1612 C CA . VAL A 1 202 ? -6.202 0.894 -4.566 1.00 94.44 202 VAL A CA 1
ATOM 1613 C C . VAL A 1 202 ? -5.931 -0.299 -5.458 1.00 94.44 202 VAL A C 1
ATOM 1615 O O . VAL A 1 202 ? -6.872 -0.876 -6.002 1.00 94.44 202 VAL A O 1
ATOM 1618 N N . ARG A 1 203 ? -4.660 -0.675 -5.607 1.00 93.94 203 ARG A N 1
ATOM 1619 C CA . ARG A 1 203 ? -4.231 -1.788 -6.466 1.00 93.94 203 ARG A CA 1
ATOM 1620 C C . ARG A 1 203 ? -3.097 -2.561 -5.824 1.00 93.94 203 ARG A C 1
ATOM 1622 O O . ARG A 1 203 ? -2.338 -2.006 -5.035 1.00 93.94 203 ARG A O 1
ATOM 1629 N N . VAL A 1 204 ? -2.966 -3.831 -6.184 1.00 96.38 204 VAL A N 1
ATOM 1630 C CA . VAL A 1 204 ? -1.722 -4.576 -5.965 1.00 96.38 204 VAL A CA 1
ATOM 1631 C C . VAL A 1 204 ? -0.851 -4.378 -7.201 1.00 96.38 204 VAL A C 1
ATOM 1633 O O . VAL A 1 204 ? -1.373 -4.411 -8.314 1.00 96.38 204 VAL A O 1
ATOM 1636 N N . LYS A 1 205 ? 0.450 -4.123 -7.033 1.00 94.38 205 LYS A N 1
ATOM 1637 C CA . LYS A 1 205 ? 1.366 -4.017 -8.177 1.00 94.38 205 LYS A CA 1
ATOM 1638 C C . LYS A 1 205 ? 1.396 -5.331 -8.948 1.00 94.38 205 LYS A C 1
ATOM 1640 O O . LYS A 1 205 ? 1.472 -6.398 -8.340 1.00 94.38 205 LYS A O 1
ATOM 1645 N N . LYS A 1 206 ? 1.403 -5.234 -10.280 1.00 93.25 206 LYS A N 1
ATOM 1646 C CA . LYS A 1 206 ? 1.743 -6.372 -11.133 1.00 93.25 206 LYS A CA 1
ATOM 1647 C C . LYS A 1 206 ? 3.181 -6.788 -10.836 1.00 93.25 206 LYS A C 1
ATOM 1649 O O . LYS A 1 206 ? 4.074 -5.940 -10.756 1.00 93.25 206 LYS A O 1
ATOM 1654 N N . VAL A 1 207 ? 3.346 -8.084 -10.619 1.00 93.50 207 VAL A N 1
ATOM 1655 C CA . VAL A 1 207 ? 4.619 -8.725 -10.321 1.00 93.50 207 VAL A CA 1
ATOM 1656 C C . VAL A 1 207 ? 5.051 -9.495 -11.556 1.00 93.50 207 VAL A C 1
ATOM 1658 O O . VAL A 1 207 ? 4.221 -10.160 -12.168 1.00 93.50 207 VAL A O 1
ATOM 1661 N N . TYR A 1 208 ? 6.333 -9.408 -11.882 1.00 93.56 208 TYR A N 1
ATOM 1662 C CA . TYR A 1 208 ? 6.950 -10.146 -12.978 1.00 93.56 208 TYR A CA 1
ATOM 1663 C C . TYR A 1 208 ? 8.049 -11.032 -12.422 1.00 93.56 208 TYR A C 1
ATOM 1665 O O . TYR A 1 208 ? 8.693 -10.688 -11.423 1.00 93.56 208 TYR A O 1
ATOM 1673 N N . ASP A 1 209 ? 8.293 -12.149 -13.082 1.00 93.19 209 ASP A N 1
ATOM 1674 C CA . ASP A 1 209 ? 9.404 -13.015 -12.729 1.00 93.19 209 ASP A CA 1
ATOM 1675 C C . ASP A 1 209 ? 10.682 -12.456 -13.339 1.00 93.19 209 ASP A C 1
ATOM 1677 O O . ASP A 1 209 ? 10.697 -12.020 -14.486 1.00 93.19 209 ASP A O 1
ATOM 1681 N N . LEU A 1 210 ? 11.775 -12.445 -12.570 1.00 90.88 210 LEU A N 1
ATOM 1682 C CA . LEU A 1 210 ? 13.043 -11.902 -13.064 1.00 90.88 210 LEU A CA 1
ATOM 1683 C C . LEU A 1 210 ? 13.526 -12.630 -14.328 1.00 90.88 210 LEU A C 1
ATOM 1685 O O . LEU A 1 210 ? 14.127 -12.009 -15.201 1.00 90.88 210 LEU A O 1
ATOM 1689 N N . VAL A 1 211 ? 13.272 -13.937 -14.419 1.00 91.69 211 VAL A N 1
ATOM 1690 C CA . VAL A 1 211 ? 13.639 -14.750 -15.587 1.00 91.69 211 VAL A CA 1
ATOM 1691 C C . VAL A 1 211 ? 12.823 -14.393 -16.833 1.00 91.69 211 VAL A C 1
ATOM 1693 O O . VAL A 1 211 ? 13.362 -14.425 -17.934 1.00 91.69 211 VAL A O 1
ATOM 1696 N N . GLU A 1 212 ? 11.584 -13.935 -16.648 1.00 92.75 212 GLU A N 1
ATOM 1697 C CA . GLU A 1 212 ? 10.665 -13.515 -17.709 1.00 92.75 212 GLU A CA 1
ATOM 1698 C C . GLU A 1 212 ? 10.596 -11.982 -17.802 1.00 92.75 212 GLU A C 1
ATOM 1700 O O . GLU A 1 212 ? 9.557 -11.390 -18.080 1.00 92.75 212 GLU A O 1
ATOM 1705 N N . ILE A 1 213 ? 11.724 -11.297 -17.573 1.00 90.56 213 ILE A N 1
ATOM 1706 C CA . ILE A 1 213 ? 11.787 -9.825 -17.570 1.00 90.56 213 ILE A CA 1
ATOM 1707 C C . ILE A 1 213 ? 11.283 -9.190 -18.872 1.00 90.56 213 ILE A C 1
ATOM 1709 O O . ILE A 1 213 ? 10.918 -8.021 -18.875 1.00 90.56 213 ILE A O 1
ATOM 1713 N N . HIS A 1 214 ? 11.259 -9.924 -19.983 1.00 92.44 214 HIS A N 1
ATOM 1714 C CA . HIS A 1 214 ? 10.736 -9.411 -21.242 1.00 92.44 214 HIS A CA 1
ATOM 1715 C C . HIS A 1 214 ? 9.229 -9.091 -21.163 1.00 92.44 214 HIS A C 1
ATOM 1717 O O . HIS A 1 214 ? 8.820 -8.061 -21.694 1.00 92.44 214 HIS A O 1
ATOM 1723 N N . GLU A 1 215 ? 8.447 -9.866 -20.396 1.00 93.62 215 GLU A N 1
ATOM 1724 C CA . GLU A 1 215 ? 7.010 -9.632 -20.164 1.00 93.62 215 GLU A CA 1
ATOM 1725 C C . GLU A 1 215 ? 6.735 -8.267 -19.514 1.00 93.62 215 GLU A C 1
ATOM 1727 O O . GLU A 1 215 ? 5.665 -7.681 -19.678 1.00 93.62 215 GLU A O 1
ATOM 1732 N N . LEU A 1 216 ? 7.715 -7.729 -18.776 1.00 92.88 216 LEU A N 1
ATOM 1733 C CA . LEU A 1 216 ? 7.653 -6.385 -18.205 1.00 92.88 216 LEU A CA 1
ATOM 1734 C C . LEU A 1 216 ? 7.436 -5.332 -19.289 1.00 92.88 216 LEU A C 1
ATOM 1736 O O . LEU A 1 216 ? 6.661 -4.400 -19.090 1.00 92.88 216 LEU A O 1
ATOM 1740 N N . PHE A 1 217 ? 8.172 -5.451 -20.396 1.00 91.88 217 PHE A N 1
ATOM 1741 C CA . PHE A 1 217 ? 8.206 -4.448 -21.455 1.00 91.88 217 PHE A CA 1
ATOM 1742 C C . PHE A 1 217 ? 6.966 -4.509 -22.339 1.00 91.88 217 PHE A C 1
ATOM 1744 O O . PHE A 1 217 ? 6.563 -3.471 -22.863 1.00 91.88 217 PHE A O 1
ATOM 1751 N N . ASP A 1 218 ? 6.318 -5.672 -22.426 1.00 93.31 218 ASP A N 1
ATOM 1752 C CA . ASP A 1 218 ? 5.043 -5.821 -23.126 1.00 93.31 218 ASP A CA 1
ATOM 1753 C C . ASP A 1 218 ? 3.961 -4.939 -22.499 1.00 93.31 218 ASP A C 1
ATOM 1755 O O . ASP A 1 218 ? 3.092 -4.428 -23.198 1.00 93.31 218 ASP A O 1
ATOM 1759 N N . ASP A 1 219 ? 4.030 -4.669 -21.196 1.00 93.12 219 ASP A N 1
ATOM 1760 C CA . ASP A 1 219 ? 3.081 -3.801 -20.497 1.00 93.12 219 ASP A CA 1
ATOM 1761 C C . ASP A 1 219 ? 3.394 -2.307 -20.599 1.00 93.12 219 ASP A C 1
ATOM 1763 O O . ASP A 1 219 ? 2.784 -1.505 -19.892 1.00 93.12 219 ASP A O 1
ATOM 1767 N N . PHE A 1 220 ? 4.310 -1.897 -21.470 1.00 92.75 220 PHE A N 1
ATOM 1768 C CA . PHE A 1 220 ? 4.542 -0.487 -21.742 1.00 92.75 220 PHE A CA 1
ATOM 1769 C C . PHE A 1 220 ? 3.954 -0.070 -23.086 1.00 92.75 220 PHE A C 1
ATOM 1771 O O . PHE A 1 220 ? 3.976 -0.805 -24.067 1.00 92.75 220 PHE A O 1
ATOM 1778 N N . GLU A 1 221 ? 3.440 1.151 -23.136 1.00 91.62 221 GLU A N 1
ATOM 1779 C CA . GLU A 1 221 ? 2.929 1.762 -24.358 1.00 91.62 221 GLU A CA 1
ATOM 1780 C C . GLU A 1 221 ? 3.373 3.222 -24.450 1.00 91.62 221 GLU A C 1
ATOM 1782 O O . GLU A 1 221 ? 3.537 3.905 -23.435 1.00 91.62 221 GLU A O 1
ATOM 1787 N N . MET A 1 222 ? 3.592 3.710 -25.670 1.00 92.31 222 MET A N 1
ATOM 1788 C CA . MET A 1 222 ? 3.843 5.132 -25.896 1.00 92.31 222 MET A CA 1
ATOM 1789 C C . MET A 1 222 ? 2.526 5.902 -25.761 1.00 92.31 222 MET A C 1
ATOM 1791 O O . MET A 1 222 ? 1.517 5.512 -26.341 1.00 92.31 222 MET A O 1
ATOM 1795 N N . LYS A 1 223 ? 2.541 6.990 -24.987 1.00 89.94 223 LYS A N 1
ATOM 1796 C CA . LYS A 1 223 ? 1.385 7.856 -24.722 1.00 89.94 223 LYS A CA 1
ATOM 1797 C C . LYS A 1 223 ? 1.676 9.302 -25.085 1.00 89.94 223 LYS A C 1
ATOM 1799 O O . LYS A 1 223 ? 2.720 9.829 -24.687 1.00 89.94 223 LYS A O 1
ATOM 1804 N N . GLU A 1 224 ? 0.731 9.969 -25.752 1.00 90.44 224 GLU A N 1
ATOM 1805 C CA . GLU A 1 224 ? 0.832 11.407 -26.014 1.00 90.44 224 GLU A CA 1
ATOM 1806 C C . GLU A 1 224 ? 0.579 12.223 -24.731 1.00 90.44 224 GLU A C 1
ATOM 1808 O O . GLU A 1 224 ? -0.435 12.071 -24.042 1.00 90.44 224 GLU A O 1
ATOM 1813 N N . MET A 1 225 ? 1.493 13.138 -24.407 1.00 88.06 225 MET A N 1
ATOM 1814 C CA . MET A 1 225 ? 1.420 13.977 -23.208 1.00 88.06 225 MET A CA 1
ATOM 1815 C C . MET A 1 225 ? 0.712 15.313 -23.480 1.00 88.06 225 MET A C 1
ATOM 1817 O O . MET A 1 225 ? 0.852 15.905 -24.546 1.00 88.06 225 MET A O 1
ATOM 1821 N N . LYS A 1 226 ? -0.000 15.854 -22.478 1.00 82.81 226 LYS A N 1
ATOM 1822 C CA . LYS A 1 226 ? -0.793 17.098 -22.598 1.00 82.81 226 LYS A CA 1
ATOM 1823 C C . LYS A 1 226 ? 0.007 18.345 -22.988 1.00 82.81 226 LYS A C 1
ATOM 1825 O O . LYS A 1 226 ? -0.570 19.295 -23.516 1.00 82.81 226 LYS A O 1
ATOM 1830 N N . SER A 1 227 ? 1.300 18.376 -22.665 1.00 69.69 227 SER A N 1
ATOM 1831 C CA . SER A 1 227 ? 2.222 19.482 -22.944 1.00 69.69 227 SER A CA 1
ATOM 1832 C C . SER A 1 227 ? 3.653 19.083 -22.560 1.00 69.69 227 SER A C 1
ATOM 1834 O O . SER A 1 227 ? 3.874 18.572 -21.461 1.00 69.69 227 SER A O 1
ATOM 1836 N N . GLY A 1 228 ? 4.627 19.323 -23.443 1.00 64.12 228 GLY A N 1
ATOM 1837 C CA . GLY A 1 228 ? 6.051 19.119 -23.167 1.00 64.12 228 GLY A CA 1
ATOM 1838 C C . GLY A 1 228 ? 6.924 19.148 -24.426 1.00 64.12 228 GLY A C 1
ATOM 1839 O O . GLY A 1 228 ? 6.429 18.974 -25.535 1.00 64.12 228 GLY A O 1
ATOM 1840 N N . ILE A 1 229 ? 8.239 19.338 -24.247 1.00 65.69 229 ILE A N 1
ATOM 1841 C CA . ILE A 1 229 ? 9.249 19.147 -25.315 1.00 65.69 229 ILE A CA 1
ATOM 1842 C C . ILE A 1 229 ? 9.192 17.701 -25.841 1.00 65.69 229 ILE A C 1
ATOM 1844 O O . ILE A 1 229 ? 9.378 17.446 -27.026 1.00 65.69 229 ILE A O 1
ATOM 1848 N N . ILE A 1 230 ? 8.882 16.761 -24.945 1.00 71.19 230 ILE A N 1
ATOM 1849 C CA . ILE A 1 230 ? 8.664 15.348 -25.241 1.00 71.19 230 ILE A CA 1
ATOM 1850 C C . ILE A 1 230 ? 7.163 15.137 -25.460 1.00 71.19 230 ILE A C 1
ATOM 1852 O O . ILE A 1 230 ? 6.389 15.222 -24.503 1.00 71.19 230 ILE A O 1
ATOM 1856 N N . ARG A 1 231 ? 6.770 14.882 -26.714 1.00 80.69 231 ARG A N 1
ATOM 1857 C CA . ARG A 1 231 ? 5.368 14.662 -27.111 1.00 80.69 231 ARG A CA 1
ATOM 1858 C C . ARG A 1 231 ? 4.841 13.294 -26.697 1.00 80.69 231 ARG A C 1
ATOM 1860 O O . ARG A 1 231 ? 3.683 13.198 -26.313 1.00 80.69 231 ARG A O 1
ATOM 1867 N N . GLU A 1 232 ? 5.697 12.278 -26.700 1.00 88.69 232 GLU A N 1
ATOM 1868 C CA . GLU A 1 232 ? 5.323 10.906 -26.367 1.00 88.69 232 GLU A CA 1
ATOM 1869 C C . GLU A 1 232 ? 6.211 10.361 -25.251 1.00 88.69 232 GLU A C 1
ATOM 1871 O O . GLU A 1 232 ? 7.426 10.568 -25.249 1.00 88.69 232 GLU A O 1
ATOM 1876 N N . ARG A 1 233 ? 5.619 9.655 -24.289 1.00 88.19 233 ARG A N 1
ATOM 1877 C CA . ARG A 1 233 ? 6.358 8.979 -23.218 1.00 88.19 233 ARG A CA 1
ATOM 1878 C C . ARG A 1 233 ? 5.987 7.512 -23.161 1.00 88.19 233 ARG A C 1
ATOM 1880 O O . ARG A 1 233 ? 4.820 7.171 -23.299 1.00 88.19 233 ARG A O 1
ATOM 1887 N N . LEU A 1 234 ? 6.981 6.673 -22.893 1.00 89.81 234 LEU A N 1
ATOM 1888 C CA . LEU A 1 234 ? 6.752 5.273 -22.577 1.00 89.81 234 LEU A CA 1
ATOM 1889 C C . LEU A 1 234 ? 6.122 5.183 -21.180 1.00 89.81 234 LEU A C 1
ATOM 1891 O O . LEU A 1 234 ? 6.711 5.631 -20.192 1.00 89.81 234 LEU A O 1
ATOM 1895 N N . CYS A 1 235 ? 4.915 4.639 -21.102 1.00 89.19 235 CYS A N 1
ATOM 1896 C CA . CYS A 1 235 ? 4.111 4.551 -19.892 1.00 89.19 235 CYS A CA 1
ATOM 1897 C C . CYS A 1 235 ? 3.774 3.094 -19.587 1.00 89.19 235 CYS A C 1
ATOM 1899 O O . CYS A 1 235 ? 3.447 2.330 -20.488 1.00 89.19 235 CYS A O 1
ATOM 1901 N N . HIS A 1 236 ? 3.831 2.721 -18.308 1.00 90.88 236 HIS A N 1
ATOM 1902 C CA . HIS A 1 236 ? 3.362 1.413 -17.859 1.00 90.88 236 HIS A CA 1
ATOM 1903 C C . HIS A 1 236 ? 1.831 1.384 -17.894 1.00 90.88 236 HIS A C 1
ATOM 1905 O O . HIS A 1 236 ? 1.184 2.306 -17.386 1.00 90.88 236 HIS A O 1
ATOM 1911 N N . ARG A 1 237 ? 1.261 0.344 -18.505 1.00 88.12 237 ARG A N 1
ATOM 1912 C CA . ARG A 1 237 ? -0.181 0.148 -18.619 1.00 88.12 237 ARG A CA 1
ATOM 1913 C C . ARG A 1 237 ? -0.783 -0.082 -17.245 1.00 88.12 237 ARG A C 1
ATOM 1915 O O . ARG A 1 237 ? -0.304 -0.891 -16.452 1.00 88.12 237 ARG A O 1
ATOM 1922 N N . VAL A 1 238 ? -1.874 0.626 -16.983 1.00 80.75 238 VAL A N 1
ATOM 1923 C CA . VAL A 1 238 ? -2.630 0.469 -15.748 1.00 80.75 238 VAL A CA 1
ATOM 1924 C C . VAL A 1 238 ? -4.048 0.062 -16.111 1.00 80.75 238 VAL A C 1
ATOM 1926 O O . VAL A 1 238 ? -4.786 0.849 -16.696 1.00 80.75 238 VAL A O 1
ATOM 1929 N N . GLU A 1 239 ? -4.410 -1.179 -15.793 1.00 73.38 239 GLU A N 1
ATOM 1930 C CA . GLU A 1 239 ? -5.741 -1.729 -16.073 1.00 73.38 239 GLU A CA 1
ATOM 1931 C C . GLU A 1 239 ? -6.830 -0.934 -15.347 1.00 73.38 239 GLU A C 1
ATOM 1933 O O . GLU A 1 239 ? -6.604 -0.430 -14.246 1.00 73.38 239 GLU A O 1
ATOM 1938 N N . ASP A 1 240 ? -8.021 -0.820 -15.931 1.00 68.62 240 ASP A N 1
ATOM 1939 C CA . ASP A 1 240 ? -9.188 -0.249 -15.254 1.00 68.62 240 ASP A CA 1
ATOM 1940 C C . ASP A 1 240 ? -9.753 -1.224 -14.201 1.00 68.62 240 ASP A C 1
ATOM 1942 O O . ASP A 1 240 ? -9.623 -2.438 -14.339 1.00 68.62 240 ASP A O 1
ATOM 1946 N N . ILE A 1 241 ? -10.320 -0.686 -13.107 1.00 59.50 241 ILE A N 1
ATOM 1947 C CA . ILE A 1 241 ? -11.008 -1.473 -12.058 1.00 59.50 241 ILE A CA 1
ATOM 1948 C C . ILE A 1 241 ? -12.512 -1.422 -12.293 1.00 59.50 241 ILE A C 1
ATOM 1950 O O . ILE A 1 241 ? -12.999 -0.295 -12.536 1.00 59.50 241 ILE A O 1
#

Organism: NCBI:txid299467

pLDDT: mean 86.93, std 9.87, range [55.34, 98.19]